Protein 3DVP (pdb70)

Organism: Drosophila melanogaster (NCBI:txid7227)

InterPro domains:
  IPR001372 Dynein light chain, type 1/2 [PF01221] (5-88)
  IPR001372 Dynein light chain, type 1/2 [PTHR11886] (5-88)
  IPR001372 Dynein light chain, type 1/2 [SM01375] (1-88)
  IPR019763 Dynein light chain, type 1/2, conserved site [PS01239] (55-69)
  IPR037177 Dynein light chain superfamily [G3DSA:3.30.740.10] (1-89)
  IPR037177 Dynein light chain superfamily [SSF54648] (2-89)

Solvent-accessible surface area: 8646 Å² total; per-residue (Å²): 201,38,79,70,127,63,35,25,3,35,138,140,20,21,103,32,0,20,70,7,0,61,93,0,61,148,123,65,140,95,14,9,58,6,0,14,33,0,4,103,60,1,29,174,131,54,97,82,16,0,0,0,0,0,0,125,42,1,0,0,24,0,9,2,59,43,123,36,2,0,4,0,36,11,45,150,14,1,0,0,0,0,18,8,69,126,38,89,68,124,64,34,29,4,37,136,146,22,16,98,34,0,16,64,7,0,51,79,0,58,138,110,84,136,103,10,6,68,6,0,14,41,0,4,106,46,1,29,169,134,60,91,82,16,0,0,0,0,0,0,121,48,1,0,0,27,0,6,2,57,45,128,38,2,0,5,0,52,15,62,142,7,4,0,0,0,0,25,9,67,107,88,121,86,25,45,4,62,74,141,87,138,83,25,45,4,63,69

Structure (mmCIF, N/CA/C/O backbone):
data_3DVP
#
_entry.id   3DVP
#
_cell.length_a   47.404
_cell.length_b   57.378
_cell.length_c   64.801
_cell.angle_alpha   90.00
_cell.angle_beta   90.00
_cell.angle_gamma   90.00
#
_symmetry.space_group_name_H-M   'P 21 21 21'
#
loop_
_entity.id
_entity.type
_entity.pdbx_description
1 polymer 'Dynein light chain 1, cytoplasmic'
2 polymer 'P21 activated Kinase peptide'
3 water water
#
loop_
_atom_site.group_PDB
_atom_site.id
_atom_site.type_symbol
_atom_site.label_atom_id
_atom_site.label_alt_id
_atom_site.label_comp_id
_atom_site.label_asym_id
_atom_site.label_entity_id
_atom_site.label_seq_id
_atom_site.pdbx_PDB_ins_code
_atom_site.Cartn_x
_atom_site.Cartn_y
_atom_site.Cartn_z
_atom_site.occupancy
_atom_site.B_iso_or_equiv
_atom_site.auth_seq_id
_atom_site.auth_comp_id
_atom_site.auth_asym_id
_atom_site.auth_atom_id
_atom_site.pdbx_PDB_model_num
ATOM 1 N N . LYS A 1 7 ? -1.565 12.564 11.494 1.00 18.33 5 LYS A N 1
ATOM 2 C CA . LYS A 1 7 ? -0.597 11.569 12.066 1.00 18.48 5 LYS A CA 1
ATOM 3 C C . LYS A 1 7 ? 0.605 11.452 11.140 1.00 16.88 5 LYS A C 1
ATOM 4 O O . LYS A 1 7 ? 1.706 11.232 11.622 1.00 17.40 5 LYS A O 1
ATOM 10 N N . ALA A 1 8 ? 0.399 11.638 9.842 1.00 14.92 6 ALA A N 1
ATOM 11 C CA . ALA A 1 8 ? 1.519 11.484 8.909 1.00 13.08 6 ALA A CA 1
ATOM 12 C C . ALA A 1 8 ? 2.490 12.631 9.076 1.00 11.75 6 ALA A C 1
ATOM 13 O O . ALA A 1 8 ? 2.114 13.766 9.245 1.00 11.88 6 ALA A O 1
ATOM 15 N N . VAL A 1 9 ? 3.760 12.313 9.032 1.00 10.74 7 VAL A N 1
ATOM 16 C CA . VAL A 1 9 ? 4.775 13.348 8.934 1.00 9.88 7 VAL A CA 1
ATOM 17 C C . VAL A 1 9 ? 5.688 13.140 7.687 1.00 9.75 7 VAL A C 1
ATOM 18 O O . VAL A 1 9 ? 6.539 12.204 7.693 1.00 9.87 7 VAL A O 1
ATOM 22 N N . ILE A 1 10 ? 5.494 13.932 6.613 1.00 7.96 8 ILE A N 1
ATOM 23 C CA . ILE A 1 10 ? 6.408 13.757 5.449 1.00 8.47 8 ILE A CA 1
ATOM 24 C C . ILE A 1 10 ? 7.824 14.415 5.708 1.00 7.74 8 ILE A C 1
ATOM 25 O O . ILE A 1 10 ? 7.939 15.630 5.793 1.00 7.65 8 ILE A O 1
ATOM 30 N N . LYS A 1 11 ? 8.864 13.595 5.788 1.00 6.14 9 LYS A N 1
ATOM 31 C CA . LYS A 1 11 ? 10.178 14.058 6.011 1.00 6.41 9 LYS A CA 1
ATOM 32 C C . LYS A 1 11 ? 10.730 14.712 4.741 1.00 5.87 9 LYS A C 1
ATOM 33 O O . LYS A 1 11 ? 11.031 15.901 4.750 1.00 5.86 9 LYS A O 1
ATOM 39 N N . ASN A 1 12 ? 10.771 13.924 3.641 1.00 5.01 10 ASN A N 1
ATOM 40 C CA . ASN A 1 12 ? 11.300 14.212 2.338 1.00 3.28 10 ASN A CA 1
ATOM 41 C C . ASN A 1 12 ? 10.437 13.600 1.245 1.00 2.71 10 ASN A C 1
ATOM 42 O O . ASN A 1 12 ? 9.759 12.617 1.466 1.00 2.00 10 ASN A O 1
ATOM 47 N N . ALA A 1 13 ? 10.434 14.222 0.051 1.00 2.07 11 ALA A N 1
ATOM 48 C CA . ALA A 1 13 ? 9.619 13.745 -1.080 1.00 2.00 11 ALA A CA 1
ATOM 49 C C . ALA A 1 13 ? 10.010 14.442 -2.308 1.00 2.00 11 ALA A C 1
ATOM 50 O O . ALA A 1 13 ? 10.458 15.580 -2.254 1.00 3.55 11 ALA A O 1
ATOM 52 N N . ASP A 1 14 ? 9.844 13.735 -3.412 1.00 2.00 12 ASP A N 1
ATOM 53 C CA . ASP A 1 14 ? 9.867 14.235 -4.722 1.00 2.00 12 ASP A CA 1
ATOM 54 C C . ASP A 1 14 ? 8.698 13.480 -5.435 1.00 2.28 12 ASP A C 1
ATOM 55 O O . ASP A 1 14 ? 8.857 12.419 -6.087 1.00 2.63 12 ASP A O 1
ATOM 60 N N . MET A 1 15 ? 7.499 14.030 -5.296 1.00 20.00 13 MET A N 1
ATOM 61 C CA . MET A 1 15 ? 6.303 13.312 -5.718 1.00 20.00 13 MET A CA 1
ATOM 62 C C . MET A 1 15 ? 5.059 14.168 -5.555 1.00 20.00 13 MET A C 1
ATOM 63 O O . MET A 1 15 ? 4.823 14.740 -4.491 1.00 2.00 13 MET A O 1
ATOM 68 N N . SER A 1 16 ? 4.262 14.254 -6.614 1.00 2.00 14 SER A N 1
ATOM 69 C CA . SER A 1 16 ? 3.051 15.110 -6.579 1.00 2.00 14 SER A CA 1
ATOM 70 C C . SER A 1 16 ? 2.308 15.002 -5.195 1.00 2.00 14 SER A C 1
ATOM 71 O O . SER A 1 16 ? 2.219 13.948 -4.526 1.00 2.23 14 SER A O 1
ATOM 74 N N . GLU A 1 17 ? 1.862 16.143 -4.732 1.00 2.00 15 GLU A N 1
ATOM 75 C CA . GLU A 1 17 ? 1.144 16.219 -3.506 1.00 2.41 15 GLU A CA 1
ATOM 76 C C . GLU A 1 17 ? -0.039 15.185 -3.365 1.00 3.95 15 GLU A C 1
ATOM 77 O O . GLU A 1 17 ? -0.517 14.907 -2.242 1.00 3.53 15 GLU A O 1
ATOM 83 N N . GLU A 1 18 ? -0.594 14.741 -4.505 1.00 4.80 16 GLU A N 1
ATOM 84 C CA . GLU A 1 18 ? -1.750 13.861 -4.492 1.00 5.22 16 GLU A CA 1
ATOM 85 C C . GLU A 1 18 ? -1.325 12.457 -4.568 1.00 4.98 16 GLU A C 1
ATOM 86 O O . GLU A 1 18 ? -1.983 11.598 -4.000 1.00 5.79 16 GLU A O 1
ATOM 92 N N . MET A 1 19 ? -0.220 12.199 -5.251 1.00 5.12 17 MET A N 1
ATOM 93 C CA . MET A 1 19 ? 0.410 10.856 -5.187 1.00 3.79 17 MET A CA 1
ATOM 94 C C . MET A 1 19 ? 0.895 10.601 -3.763 1.00 3.44 17 MET A C 1
ATOM 95 O O . MET A 1 19 ? 0.757 9.452 -3.242 1.00 3.70 17 MET A O 1
ATOM 100 N N . GLN A 1 20 ? 1.418 11.644 -3.126 1.00 3.49 18 GLN A N 1
ATOM 101 C CA . GLN A 1 20 ? 1.761 11.584 -1.675 1.00 4.22 18 GLN A CA 1
ATOM 102 C C . GLN A 1 20 ? 0.548 11.221 -0.757 1.00 3.80 18 GLN A C 1
ATOM 103 O O . GLN A 1 20 ? 0.630 10.314 0.059 1.00 4.81 18 GLN A O 1
ATOM 109 N N . GLN A 1 21 ? -0.549 11.944 -0.863 1.00 2.56 19 GLN A N 1
ATOM 110 C CA . GLN A 1 21 ? -1.723 11.558 -0.127 1.00 3.99 19 GLN A CA 1
ATOM 111 C C . GLN A 1 21 ? -2.087 10.066 -0.370 1.00 4.32 19 GLN A C 1
ATOM 112 O O . GLN A 1 21 ? -2.503 9.314 0.542 1.00 4.24 19 GLN A O 1
ATOM 118 N N . ASP A 1 22 ? -2.004 9.679 -1.628 1.00 3.53 20 ASP A N 1
ATOM 119 C CA . ASP A 1 22 ? -2.265 8.323 -1.998 1.00 4.89 20 ASP A CA 1
ATOM 120 C C . ASP A 1 22 ? -1.395 7.324 -1.213 1.00 4.91 20 ASP A C 1
ATOM 121 O O . ASP A 1 22 ? -1.898 6.352 -0.617 1.00 3.56 20 ASP A O 1
ATOM 126 N N . ALA A 1 23 ? -0.059 7.598 -1.207 1.00 5.34 21 ALA A N 1
ATOM 127 C CA . ALA A 1 23 ? 0.924 6.859 -0.408 1.00 3.98 21 ALA A CA 1
ATOM 128 C C . ALA A 1 23 ? 0.480 6.699 1.040 1.00 3.63 21 ALA A C 1
ATOM 129 O O . ALA A 1 23 ? 0.501 5.576 1.592 1.00 3.74 21 ALA A O 1
ATOM 131 N N . VAL A 1 24 ? 0.145 7.828 1.658 1.00 2.48 22 VAL A N 1
ATOM 132 C CA . VAL A 1 24 ? -0.260 7.867 3.071 1.00 2.35 22 VAL A CA 1
ATOM 133 C C . VAL A 1 24 ? -1.583 7.125 3.354 1.00 2.00 22 VAL A C 1
ATOM 134 O O . VAL A 1 24 ? -1.664 6.442 4.356 1.00 2.00 22 VAL A O 1
ATOM 138 N N . ASP A 1 25 ? -2.589 7.270 2.484 1.00 2.00 23 ASP A N 1
ATOM 139 C CA . ASP A 1 25 ? -3.823 6.483 2.528 1.00 2.00 23 ASP A CA 1
ATOM 140 C C . ASP A 1 25 ? -3.532 4.997 2.511 1.00 2.00 23 ASP A C 1
ATOM 141 O O . ASP A 1 25 ? -3.993 4.265 3.338 1.00 2.00 23 ASP A O 1
ATOM 146 N N . CYS A 1 26 ? -2.806 4.574 1.488 1.00 2.01 24 CYS A N 1
ATOM 147 C CA . CYS A 1 26 ? -2.253 3.248 1.369 1.00 3.49 24 CYS A CA 1
ATOM 148 C C . CYS A 1 26 ? -1.512 2.631 2.611 1.00 3.19 24 CYS A C 1
ATOM 149 O O . CYS A 1 26 ? -1.656 1.418 2.954 1.00 3.54 24 CYS A O 1
ATOM 152 N N . ALA A 1 27 ? -0.687 3.453 3.237 1.00 3.05 25 ALA A N 1
ATOM 153 C CA . ALA A 1 27 ? 0.095 3.087 4.379 1.00 2.31 25 ALA A CA 1
ATOM 154 C C . ALA A 1 27 ? -0.796 3.044 5.582 1.00 2.39 25 ALA A C 1
ATOM 155 O O . ALA A 1 27 ? -0.493 2.284 6.523 1.00 2.50 25 ALA A O 1
ATOM 157 N N . THR A 1 28 ? -1.866 3.858 5.580 1.00 2.00 26 THR A N 1
ATOM 158 C CA . THR A 1 28 ? -2.873 3.815 6.682 1.00 2.01 26 THR A CA 1
ATOM 159 C C . THR A 1 28 ? -3.664 2.540 6.641 1.00 2.35 26 THR A C 1
ATOM 160 O O . THR A 1 28 ? -3.881 1.962 7.711 1.00 2.96 26 THR A O 1
ATOM 164 N N . GLN A 1 29 ? -4.095 2.134 5.425 1.00 2.47 27 GLN A N 1
ATOM 165 C CA . GLN A 1 29 ? -4.779 0.898 5.137 1.00 3.45 27 GLN A CA 1
ATOM 166 C C . GLN A 1 29 ? -3.940 -0.291 5.582 1.00 2.36 27 GLN A C 1
ATOM 167 O O . GLN A 1 29 ? -4.391 -1.207 6.270 1.00 2.00 27 GLN A O 1
ATOM 173 N N . ALA A 1 30 ? -2.688 -0.249 5.104 1.00 2.35 28 ALA A N 1
ATOM 174 C CA . ALA A 1 30 ? -1.673 -1.263 5.388 1.00 2.00 28 ALA A CA 1
ATOM 175 C C . ALA A 1 30 ? -1.568 -1.569 6.944 1.00 2.12 28 ALA A C 1
ATOM 176 O O . ALA A 1 30 ? -1.654 -2.725 7.377 1.00 2.00 28 ALA A O 1
ATOM 178 N N . LEU A 1 31 ? -1.520 -0.517 7.774 1.00 2.73 29 LEU A N 1
ATOM 179 C CA . LEU A 1 31 ? -1.448 -0.590 9.261 1.00 2.45 29 LEU A CA 1
ATOM 180 C C . LEU A 1 31 ? -2.759 -1.044 9.918 1.00 2.86 29 LEU A C 1
ATOM 181 O O . LEU A 1 31 ? -2.808 -1.662 11.044 1.00 2.01 29 LEU A O 1
ATOM 186 N N . GLU A 1 32 ? -3.899 -0.753 9.257 1.00 20.00 30 GLU A N 1
ATOM 187 C CA . GLU A 1 32 ? -5.155 -1.286 9.769 1.00 20.00 30 GLU A CA 1
ATOM 188 C C . GLU A 1 32 ? -5.212 -2.802 9.622 1.00 20.00 30 GLU A C 1
ATOM 189 O O . GLU A 1 32 ? -5.921 -3.566 10.264 1.00 2.56 30 GLU A O 1
ATOM 195 N N . LYS A 1 33 ? -4.341 -3.333 8.726 1.00 5.20 31 LYS A N 1
ATOM 196 C CA . LYS A 1 33 ? -4.499 -4.683 8.248 1.00 6.37 31 LYS A CA 1
ATOM 197 C C . LYS A 1 33 ? -3.303 -5.546 8.661 1.00 5.84 31 LYS A C 1
ATOM 198 O O . LYS A 1 33 ? -3.475 -6.726 8.955 1.00 4.89 31 LYS A O 1
ATOM 204 N N . TYR A 1 34 ? -2.118 -4.933 8.732 1.00 5.89 32 TYR A N 1
ATOM 205 C CA . TYR A 1 34 ? -0.835 -5.684 9.029 1.00 6.38 32 TYR A CA 1
ATOM 206 C C . TYR A 1 34 ? -0.020 -5.154 10.217 1.00 6.58 32 TYR A C 1
ATOM 207 O O . TYR A 1 34 ? 0.180 -3.955 10.382 1.00 5.96 32 TYR A O 1
ATOM 216 N N . ASN A 1 35 ? 0.506 -6.115 10.977 1.00 7.12 33 ASN A N 1
ATOM 217 C CA . ASN A 1 35 ? 1.325 -5.875 12.161 1.00 7.58 33 ASN A CA 1
ATOM 218 C C . ASN A 1 35 ? 2.834 -5.776 11.848 1.00 6.82 33 ASN A C 1
ATOM 219 O O . ASN A 1 35 ? 3.498 -4.911 12.365 1.00 7.43 33 ASN A O 1
ATOM 224 N N . ILE A 1 36 ? 3.386 -6.688 11.042 1.00 6.55 34 ILE A N 1
ATOM 225 C CA . ILE A 1 36 ? 4.862 -6.861 10.935 1.00 5.50 34 ILE A CA 1
ATOM 226 C C . ILE A 1 36 ? 5.382 -6.209 9.642 1.00 5.83 34 ILE A C 1
ATOM 227 O O . ILE A 1 36 ? 4.748 -6.294 8.602 1.00 5.31 34 ILE A O 1
ATOM 232 N N . GLU A 1 37 ? 6.510 -5.519 9.755 1.00 6.32 35 GLU A N 1
ATOM 233 C CA . GLU A 1 37 ? 7.100 -4.674 8.706 1.00 6.32 35 GLU A CA 1
ATOM 234 C C . GLU A 1 37 ? 7.023 -5.216 7.294 1.00 5.51 35 GLU A C 1
ATOM 235 O O . GLU A 1 37 ? 6.543 -4.506 6.391 1.00 5.69 35 GLU A O 1
ATOM 241 N N . PRO A 1 38 ? 7.523 -6.460 7.052 1.00 4.86 36 PRO A N 1
ATOM 242 C CA . PRO A 1 38 ? 7.554 -7.016 5.667 1.00 2.75 36 PRO A CA 1
ATOM 243 C C . PRO A 1 38 ? 6.183 -7.109 4.956 1.00 2.00 36 PRO A C 1
ATOM 244 O O . PRO A 1 38 ? 6.066 -6.933 3.706 1.00 2.00 36 PRO A O 1
ATOM 248 N N . ASP A 1 39 ? 5.170 -7.429 5.757 1.00 2.00 37 ASP A N 1
ATOM 249 C CA . ASP A 1 39 ? 3.774 -7.510 5.288 1.00 2.00 37 ASP A CA 1
ATOM 250 C C . ASP A 1 39 ? 3.195 -6.169 4.900 1.00 2.06 37 ASP A C 1
ATOM 251 O O . ASP A 1 39 ? 2.448 -6.122 3.923 1.00 2.00 37 ASP A O 1
ATOM 256 N N . ILE A 1 40 ? 3.506 -5.123 5.702 1.00 2.92 38 ILE A N 1
ATOM 257 C CA . ILE A 1 40 ? 3.068 -3.727 5.461 1.00 3.00 38 ILE A CA 1
ATOM 258 C C . ILE A 1 40 ? 3.645 -3.236 4.171 1.00 3.65 38 ILE A C 1
ATOM 259 O O . ILE A 1 40 ? 2.995 -2.585 3.389 1.00 5.81 38 ILE A O 1
ATOM 264 N N . ALA A 1 41 ? 4.920 -3.521 3.988 1.00 4.12 39 ALA A N 1
ATOM 265 C CA . ALA A 1 41 ? 5.713 -2.988 2.913 1.00 2.96 39 ALA A CA 1
ATOM 266 C C . ALA A 1 41 ? 5.197 -3.550 1.578 1.00 3.00 39 ALA A C 1
ATOM 267 O O . ALA A 1 41 ? 5.007 -2.799 0.624 1.00 2.59 39 ALA A O 1
ATOM 269 N N . ALA A 1 42 ? 4.979 -4.866 1.558 1.00 3.49 40 ALA A N 1
ATOM 270 C CA . ALA A 1 42 ? 4.569 -5.648 0.413 1.00 3.01 40 ALA A CA 1
ATOM 271 C C . ALA A 1 42 ? 3.198 -5.259 0.029 1.00 4.60 40 ALA A C 1
ATOM 272 O O . ALA A 1 42 ? 2.780 -5.510 -1.098 1.00 8.55 40 ALA A O 1
ATOM 274 N N . TYR A 1 43 ? 2.422 -4.769 0.968 1.00 4.15 41 TYR A N 1
ATOM 275 C CA . TYR A 1 43 ? 1.080 -4.360 0.676 1.00 3.47 41 TYR A CA 1
ATOM 276 C C . TYR A 1 43 ? 1.097 -2.974 -0.005 1.00 4.24 41 TYR A C 1
ATOM 277 O O . TYR A 1 43 ? 0.540 -2.846 -1.081 1.00 5.80 41 TYR A O 1
ATOM 286 N N . ILE A 1 44 ? 1.740 -1.966 0.595 1.00 4.12 42 ILE A N 1
ATOM 287 C CA . ILE A 1 44 ? 2.045 -0.671 -0.039 1.00 4.93 42 ILE A CA 1
ATOM 288 C C . ILE A 1 44 ? 2.692 -0.757 -1.488 1.00 6.01 42 ILE A C 1
ATOM 289 O O . ILE A 1 44 ? 2.222 -0.176 -2.438 1.00 7.07 42 ILE A O 1
ATOM 294 N N . LYS A 1 45 ? 3.801 -1.477 -1.635 1.00 6.40 43 LYS A N 1
ATOM 295 C CA . LYS A 1 45 ? 4.504 -1.735 -2.898 1.00 5.12 43 LYS A CA 1
ATOM 296 C C . LYS A 1 45 ? 3.571 -2.260 -3.964 1.00 6.08 43 LYS A C 1
ATOM 297 O O . LYS A 1 45 ? 3.427 -1.646 -5.047 1.00 6.53 43 LYS A O 1
ATOM 303 N N . LYS A 1 46 ? 2.855 -3.357 -3.669 1.00 5.53 44 LYS A N 1
ATOM 304 C CA . LYS A 1 46 ? 1.902 -3.870 -4.639 1.00 3.93 44 LYS A CA 1
ATOM 305 C C . LYS A 1 46 ? 0.731 -2.872 -5.062 1.00 3.07 44 LYS A C 1
ATOM 306 O O . LYS A 1 46 ? 0.271 -2.844 -6.213 1.00 2.94 44 LYS A O 1
ATOM 312 N N . GLU A 1 47 ? 0.233 -2.060 -4.162 1.00 2.01 45 GLU A N 1
ATOM 313 C CA . GLU A 1 47 ? -0.781 -1.179 -4.636 1.00 2.92 45 GLU A CA 1
ATOM 314 C C . GLU A 1 47 ? -0.155 -0.235 -5.660 1.00 2.98 45 GLU A C 1
ATOM 315 O O . GLU A 1 47 ? -0.783 0.042 -6.699 1.00 2.50 45 GLU A O 1
ATOM 321 N N . PHE A 1 48 ? 1.088 0.211 -5.417 1.00 3.01 46 PHE A N 1
ATOM 322 C CA . PHE A 1 48 ? 1.699 1.237 -6.278 1.00 2.35 46 PHE A CA 1
ATOM 323 C C . PHE A 1 48 ? 2.110 0.704 -7.632 1.00 2.40 46 PHE A C 1
ATOM 324 O O . PHE A 1 48 ? 1.870 1.424 -8.592 1.00 2.00 46 PHE A O 1
ATOM 332 N N . ASP A 1 49 ? 2.672 -0.496 -7.727 1.00 2.59 47 ASP A N 1
ATOM 333 C CA . ASP A 1 49 ? 2.868 -1.139 -9.026 1.00 2.50 47 ASP A CA 1
ATOM 334 C C . ASP A 1 49 ? 1.552 -1.259 -9.796 1.00 3.06 47 ASP A C 1
ATOM 335 O O . ASP A 1 49 ? 1.520 -1.160 -11.022 1.00 2.58 47 ASP A O 1
ATOM 340 N N . LYS A 1 50 ? 0.472 -1.473 -9.053 1.00 3.54 48 LYS A N 1
ATOM 341 C CA . LYS A 1 50 ? -0.853 -1.660 -9.599 1.00 4.64 48 LYS A CA 1
ATOM 342 C C . LYS A 1 50 ? -1.476 -0.291 -10.066 1.00 4.84 48 LYS A C 1
ATOM 343 O O . LYS A 1 50 ? -1.869 -0.093 -11.235 1.00 4.17 48 LYS A O 1
ATOM 349 N N . LYS A 1 51 ? -1.488 0.666 -9.145 1.00 4.71 49 LYS A N 1
ATOM 350 C CA . LYS A 1 51 ? -2.015 1.987 -9.391 1.00 4.86 49 LYS A CA 1
ATOM 351 C C . LYS A 1 51 ? -1.079 2.864 -10.236 1.00 5.07 49 LYS A C 1
ATOM 352 O O . LYS A 1 51 ? -1.519 3.588 -11.128 1.00 5.61 49 LYS A O 1
ATOM 358 N N . TYR A 1 52 ? 0.192 2.869 -9.927 1.00 5.79 50 TYR A N 1
ATOM 359 C CA . TYR A 1 52 ? 1.117 3.725 -10.690 1.00 7.97 50 TYR A CA 1
ATOM 360 C C . TYR A 1 52 ? 2.197 3.017 -11.506 1.00 7.04 50 TYR A C 1
ATOM 361 O O . TYR A 1 52 ? 3.165 3.666 -11.821 1.00 7.06 50 TYR A O 1
ATOM 370 N N . ASN A 1 53 ? 2.047 1.717 -11.802 1.00 5.90 51 ASN A N 1
ATOM 371 C CA . ASN A 1 53 ? 3.052 0.917 -12.582 1.00 4.21 51 ASN A CA 1
ATOM 372 C C . ASN A 1 53 ? 4.256 0.536 -11.771 1.00 3.58 51 ASN A C 1
ATOM 373 O O . ASN A 1 53 ? 4.625 1.271 -10.799 1.00 4.45 51 ASN A O 1
ATOM 378 N N . PRO A 1 54 ? 4.858 -0.637 -12.130 1.00 3.32 52 PRO A N 1
ATOM 379 C CA . PRO A 1 54 ? 6.140 -1.027 -11.524 1.00 2.26 52 PRO A CA 1
ATOM 380 C C . PRO A 1 54 ? 7.240 -0.090 -11.951 1.00 2.00 52 PRO A C 1
ATOM 381 O O . PRO A 1 54 ? 7.067 0.649 -12.855 1.00 2.00 52 PRO A O 1
ATOM 385 N N . THR A 1 55 ? 8.391 -0.108 -11.283 1.00 2.81 53 THR A N 1
ATOM 386 C CA . THR A 1 55 ? 8.666 -0.963 -10.170 1.00 2.19 53 THR A CA 1
ATOM 387 C C . THR A 1 55 ? 8.896 -0.064 -8.970 1.00 3.12 53 THR A C 1
ATOM 388 O O . THR A 1 55 ? 9.699 0.876 -8.995 1.00 3.52 53 THR A O 1
ATOM 392 N N . TRP A 1 56 ? 8.192 -0.369 -7.908 1.00 2.49 54 TRP A N 1
ATOM 393 C CA . TRP A 1 56 ? 8.323 0.320 -6.670 1.00 2.02 54 TRP A CA 1
ATOM 394 C C . TRP A 1 56 ? 8.948 -0.546 -5.576 1.00 2.46 54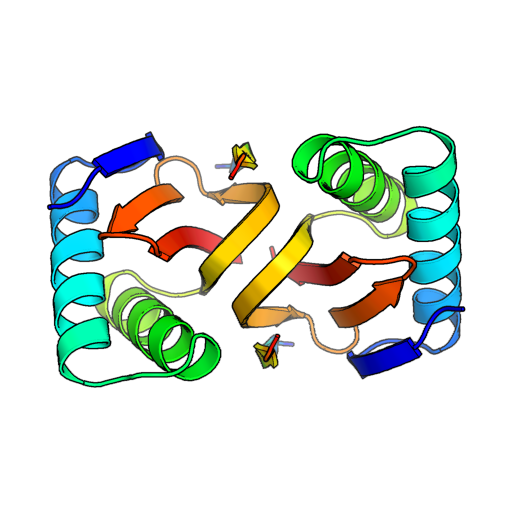 TRP A C 1
ATOM 395 O O . TRP A 1 56 ? 9.056 -1.784 -5.672 1.00 2.58 54 TRP A O 1
ATOM 406 N N . HIS A 1 57 ? 9.337 0.125 -4.497 1.00 2.85 55 HIS A N 1
ATOM 407 C CA . HIS A 1 57 ? 10.103 -0.506 -3.385 1.00 2.28 55 HIS A CA 1
ATOM 408 C C . HIS A 1 57 ? 9.702 0.175 -2.094 1.00 2.84 55 HIS A C 1
ATOM 409 O O . HIS A 1 57 ? 9.572 1.409 -2.056 1.00 3.28 55 HIS A O 1
ATOM 416 N N . CYS A 1 58 ? 9.430 -0.626 -1.064 1.00 2.00 56 CYS A N 1
ATOM 417 C CA . CYS A 1 58 ? 9.049 -0.021 0.175 1.00 2.06 56 CYS A CA 1
ATOM 418 C C . CYS A 1 58 ? 9.768 -0.645 1.367 1.00 2.55 56 CYS A C 1
ATOM 419 O O . CYS A 1 58 ? 9.900 -1.897 1.571 1.00 3.80 56 CYS A O 1
ATOM 422 N N . ILE A 1 59 ? 10.237 0.268 2.181 1.00 2.51 57 ILE A N 1
ATOM 423 C CA . ILE A 1 59 ? 10.951 -0.060 3.375 1.00 2.42 57 ILE A CA 1
ATOM 424 C C . ILE A 1 59 ? 10.098 0.434 4.540 1.00 2.05 57 ILE A C 1
ATOM 425 O O . ILE A 1 59 ? 9.793 1.613 4.635 1.00 2.00 57 ILE A O 1
ATOM 430 N N . VAL A 1 60 ? 9.775 -0.488 5.436 1.00 2.00 58 VAL A N 1
ATOM 431 C CA . VAL A 1 60 ? 9.021 -0.122 6.621 1.00 2.00 58 VAL A CA 1
ATOM 432 C C . VAL A 1 60 ? 9.771 -0.472 7.880 1.00 2.00 58 VAL A C 1
ATOM 433 O O . VAL A 1 60 ? 10.054 -1.613 8.183 1.00 2.40 58 VAL A O 1
ATOM 437 N N . GLY A 1 61 ? 10.082 0.515 8.670 1.00 2.54 59 GLY A N 1
ATOM 438 C CA . GLY A 1 61 ? 10.593 0.168 9.982 1.00 3.19 59 GLY A CA 1
ATOM 439 C C . GLY A 1 61 ? 10.728 1.309 10.953 1.00 3.38 59 GLY A C 1
ATOM 440 O O . GLY A 1 61 ? 10.477 2.449 10.616 1.00 3.34 59 GLY A O 1
ATOM 441 N N . ARG A 1 62 ? 11.153 0.974 12.162 1.00 3.50 60 ARG A N 1
ATOM 442 C CA . ARG A 1 62 ? 11.329 1.941 13.234 1.00 4.78 60 ARG A CA 1
ATOM 443 C C . ARG A 1 62 ? 12.747 2.504 13.330 1.00 3.98 60 ARG A C 1
ATOM 444 O O . ARG A 1 62 ? 12.999 3.403 14.119 1.00 4.41 60 ARG A O 1
ATOM 452 N N . ASN A 1 63 ? 13.671 1.916 12.606 1.00 2.74 61 ASN A N 1
ATOM 453 C CA . ASN A 1 63 ? 15.024 2.454 12.577 1.00 2.66 61 ASN A CA 1
ATOM 454 C C . ASN A 1 63 ? 15.863 1.932 11.392 1.00 2.70 61 ASN A C 1
ATOM 455 O O . ASN A 1 63 ? 16.437 0.827 11.455 1.00 3.40 61 ASN A O 1
ATOM 460 N N . PHE A 1 64 ? 15.969 2.757 10.345 1.00 2.00 62 PHE A N 1
ATOM 461 C CA . PHE A 1 64 ? 16.851 2.428 9.250 1.00 2.00 62 PHE A CA 1
ATOM 462 C C . PHE A 1 64 ? 17.293 3.702 8.585 1.00 2.10 62 PHE A C 1
ATOM 463 O O . PHE A 1 64 ? 16.622 4.775 8.724 1.00 2.44 62 PHE A O 1
ATOM 471 N N . GLY A 1 65 ? 18.429 3.604 7.882 1.00 2.00 63 GLY A N 1
ATOM 472 C CA . GLY A 1 65 ? 18.808 4.683 6.994 1.00 2.00 63 GLY A CA 1
ATOM 473 C C . GLY A 1 65 ? 18.848 4.116 5.601 1.00 2.00 63 GLY A C 1
ATOM 474 O O . GLY A 1 65 ? 18.785 2.886 5.431 1.00 2.00 63 GLY A O 1
ATOM 475 N N . SER A 1 66 ? 18.942 4.979 4.592 1.00 2.00 64 SER A N 1
ATOM 476 C CA . SER A 1 66 ? 19.086 4.447 3.198 1.00 2.00 64 SER A CA 1
ATOM 477 C C . SER A 1 66 ? 19.771 5.434 2.239 1.00 2.00 64 SER A C 1
ATOM 478 O O . SER A 1 66 ? 19.912 6.655 2.456 1.00 2.03 64 SER A O 1
ATOM 481 N N . TYR A 1 67 ? 20.285 4.858 1.197 1.00 2.52 65 TYR A N 1
ATOM 482 C CA . TYR A 1 67 ? 20.708 5.626 0.026 1.00 3.35 65 TYR A CA 1
ATOM 483 C C . TYR A 1 67 ? 20.222 4.966 -1.220 1.00 3.68 65 TYR A C 1
ATOM 484 O O . TYR A 1 67 ? 20.734 3.842 -1.544 1.00 3.39 65 TYR A O 1
ATOM 493 N N . VAL A 1 68 ? 19.215 5.591 -1.863 1.00 3.05 66 VAL A N 1
ATOM 494 C CA . VAL A 1 68 ? 18.623 4.975 -3.052 1.00 3.65 66 VAL A CA 1
ATOM 495 C C . VAL A 1 68 ? 18.588 5.945 -4.235 1.00 4.25 66 VAL A C 1
ATOM 496 O O . VAL A 1 68 ? 18.739 7.166 -4.061 1.00 5.41 66 VAL A O 1
ATOM 500 N N . THR A 1 69 ? 18.325 5.380 -5.408 1.00 4.20 67 THR A N 1
ATOM 501 C CA . THR A 1 69 ? 18.090 6.061 -6.627 1.00 4.64 67 THR A CA 1
ATOM 502 C C . THR A 1 69 ? 16.611 5.838 -7.100 1.00 6.63 67 THR A C 1
ATOM 503 O O . THR A 1 69 ? 16.111 4.689 -7.178 1.00 7.27 67 THR A O 1
ATOM 507 N N . HIS A 1 70 ? 15.900 6.920 -7.410 1.00 5.39 68 HIS A N 1
ATOM 508 C CA . HIS A 1 70 ? 14.538 6.789 -7.784 1.00 5.39 68 HIS A CA 1
ATOM 509 C C . HIS A 1 70 ? 14.246 7.616 -9.079 1.00 5.96 68 HIS A C 1
ATOM 510 O O . HIS A 1 70 ? 14.909 8.625 -9.401 1.00 5.91 68 HIS A O 1
ATOM 517 N N . GLU A 1 71 ? 13.280 7.153 -9.846 1.00 5.80 69 GLU A N 1
ATOM 518 C CA . GLU A 1 71 ? 12.739 7.903 -10.960 1.00 6.49 69 GLU A CA 1
ATOM 519 C C . GLU A 1 71 ? 12.368 9.267 -10.443 1.00 6.58 69 GLU A C 1
ATOM 520 O O . GLU A 1 71 ? 11.822 9.380 -9.335 1.00 6.90 69 GLU A O 1
ATOM 526 N N . THR A 1 72 ? 12.658 10.310 -11.218 1.00 6.59 70 THR A N 1
ATOM 527 C CA . THR A 1 72 ? 12.330 11.678 -10.838 1.00 7.14 70 THR A CA 1
ATOM 528 C C . THR A 1 72 ? 10.837 11.776 -10.522 1.00 6.32 70 THR A C 1
ATOM 529 O O . THR A 1 72 ? 10.042 11.220 -11.263 1.00 6.85 70 THR A O 1
ATOM 533 N N . ARG A 1 73 ? 10.457 12.431 -9.416 1.00 5.41 71 ARG A N 1
ATOM 534 C CA . ARG A 1 73 ? 9.033 12.701 -9.044 1.00 4.83 71 ARG A CA 1
ATOM 535 C C . ARG A 1 73 ? 8.342 11.457 -8.384 1.00 5.75 71 ARG A C 1
ATOM 536 O O . ARG A 1 73 ? 7.146 11.441 -8.073 1.00 5.31 71 ARG A O 1
ATOM 544 N N . HIS A 1 74 ? 9.119 10.409 -8.102 1.00 7.40 72 HIS A N 1
ATOM 545 C CA . HIS A 1 74 ? 8.532 9.208 -7.466 1.00 6.23 72 HIS A CA 1
ATOM 546 C C . HIS A 1 74 ? 9.279 8.719 -6.259 1.00 5.87 72 HIS A C 1
ATOM 547 O O . HIS A 1 74 ? 9.868 7.629 -6.252 1.00 7.82 72 HIS A O 1
ATOM 554 N N . PHE A 1 75 ? 9.208 9.510 -5.197 1.00 5.08 73 PHE A N 1
ATOM 555 C CA . PHE A 1 75 ? 9.862 9.130 -3.911 1.00 2.57 73 PHE A CA 1
ATOM 556 C C . PHE A 1 75 ? 9.134 9.821 -2.833 1.00 3.05 73 PHE A C 1
ATOM 557 O O . PHE A 1 75 ? 8.652 10.962 -3.003 1.00 3.14 73 PHE A O 1
ATOM 565 N N . ILE A 1 76 ? 8.948 9.087 -1.754 1.00 2.73 74 ILE A N 1
ATOM 566 C CA . ILE A 1 76 ? 8.337 9.632 -0.602 1.00 4.32 74 ILE A CA 1
ATOM 567 C C . ILE A 1 76 ? 9.024 8.911 0.528 1.00 4.35 74 ILE A C 1
ATOM 568 O O . ILE A 1 76 ? 9.256 7.696 0.416 1.00 4.31 74 ILE A O 1
ATOM 573 N N . TYR A 1 77 ? 9.366 9.672 1.568 1.00 20.00 75 TYR A N 1
ATOM 574 C CA . TYR A 1 77 ? 9.797 9.183 2.871 1.00 20.00 75 TYR A CA 1
ATOM 575 C C . TYR A 1 77 ? 9.009 9.847 3.997 1.00 20.00 75 TYR A C 1
ATOM 576 O O . TYR A 1 77 ? 9.064 11.049 4.168 1.00 3.91 75 TYR A O 1
ATOM 585 N N . PHE A 1 78 ? 8.296 9.079 4.792 1.00 2.39 76 PHE A N 1
ATOM 586 C CA . PHE A 1 78 ? 7.457 9.647 5.847 1.00 2.21 76 PHE A CA 1
ATOM 587 C C . PHE A 1 78 ? 7.311 8.762 7.126 1.00 2.00 76 PHE A C 1
ATOM 588 O O . PHE A 1 78 ? 7.682 7.534 7.184 1.00 2.00 76 PHE A O 1
ATOM 596 N N . TYR A 1 79 ? 6.741 9.419 8.128 1.00 2.00 77 TYR A N 1
ATOM 597 C CA . TYR A 1 79 ? 6.437 8.797 9.423 1.00 2.00 77 TYR A CA 1
ATOM 598 C C . TYR A 1 79 ? 4.955 8.616 9.557 1.00 2.00 77 TYR A C 1
ATOM 599 O O . TYR A 1 79 ? 4.154 9.523 9.245 1.00 2.00 77 TYR A O 1
ATOM 608 N N . LEU A 1 80 ? 4.579 7.452 10.023 1.00 2.00 78 LEU A N 1
ATOM 609 C CA . LEU A 1 80 ? 3.177 7.258 10.271 1.00 4.02 78 LEU A CA 1
ATOM 610 C C . LEU A 1 80 ? 3.155 6.636 11.668 1.00 6.34 78 LEU A C 1
ATOM 611 O O . LEU A 1 80 ? 3.006 5.440 11.814 1.00 9.29 78 LEU A O 1
ATOM 616 N N . GLY A 1 81 ? 3.358 7.485 12.691 1.00 8.54 79 GLY A N 1
ATOM 617 C CA . GLY A 1 81 ? 3.574 7.099 14.112 1.00 10.05 79 GLY A CA 1
ATOM 618 C C . GLY A 1 81 ? 5.046 6.807 14.415 1.00 11.76 79 GLY A C 1
ATOM 619 O O . GLY A 1 81 ? 5.940 7.601 14.017 1.00 12.03 79 GLY A O 1
ATOM 620 N N . GLN A 1 82 ? 5.347 5.692 15.101 1.00 12.34 80 GLN A N 1
ATOM 621 C CA . GLN A 1 82 ? 6.787 5.336 15.284 1.00 11.94 80 GLN A CA 1
ATOM 622 C C . GLN A 1 82 ? 7.338 4.507 14.135 1.00 10.83 80 GLN A C 1
ATOM 623 O O . GLN A 1 82 ? 8.438 3.976 14.260 1.00 12.78 80 GLN A O 1
ATOM 629 N N . VAL A 1 83 ? 6.568 4.377 13.054 1.00 8.05 81 VAL A N 1
ATOM 630 C CA . VAL A 1 83 ? 7.009 3.763 11.828 1.00 5.83 81 VAL A CA 1
ATOM 631 C C . VAL A 1 83 ? 7.385 4.753 10.653 1.00 3.50 81 VAL A C 1
ATOM 632 O O . VAL A 1 83 ? 6.698 5.670 10.366 1.00 2.55 81 VAL A O 1
ATOM 636 N N . ALA A 1 84 ? 8.484 4.477 9.977 1.00 2.89 82 ALA A N 1
ATOM 637 C CA . ALA A 1 84 ? 9.063 5.256 8.914 1.00 2.05 82 ALA A CA 1
ATOM 638 C C . ALA A 1 84 ? 8.840 4.401 7.668 1.00 3.95 82 ALA A C 1
ATOM 6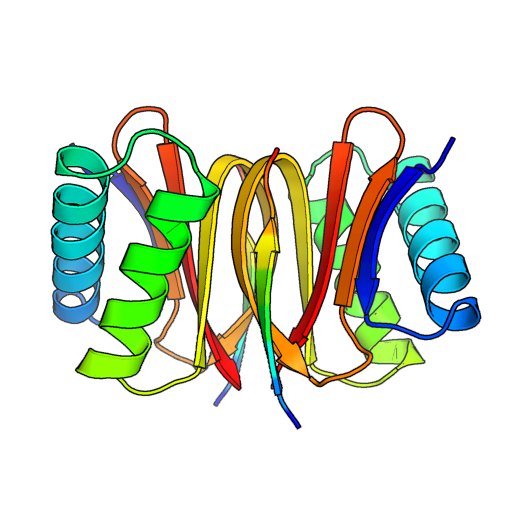39 O O . ALA A 1 84 ? 9.063 3.155 7.632 1.00 3.73 82 ALA A O 1
ATOM 641 N N . ILE A 1 85 ? 8.287 5.064 6.657 1.00 4.34 83 ILE A N 1
ATOM 642 C CA . ILE A 1 85 ? 8.031 4.412 5.417 1.00 2.82 83 ILE A CA 1
ATOM 643 C C . ILE A 1 85 ? 8.824 5.105 4.312 1.00 2.00 83 ILE A C 1
ATOM 644 O O . ILE A 1 85 ? 8.766 6.330 4.160 1.00 2.00 83 ILE A O 1
ATOM 649 N N . LEU A 1 86 ? 9.545 4.293 3.546 1.00 2.02 84 LEU A N 1
ATOM 650 C CA . LEU A 1 86 ? 10.194 4.710 2.300 1.00 2.32 84 LEU A CA 1
ATOM 651 C C . LEU A 1 86 ? 9.587 3.993 1.105 1.00 2.67 84 LEU A C 1
ATOM 652 O O . LEU A 1 86 ? 9.479 2.777 1.075 1.00 2.00 84 LEU A O 1
ATOM 657 N N . LEU A 1 87 ? 9.125 4.776 0.134 1.00 3.58 85 LEU A N 1
ATOM 658 C CA . LEU A 1 87 ? 8.403 4.257 -1.056 1.00 2.69 85 LEU A CA 1
ATOM 659 C C . LEU A 1 87 ? 8.956 5.015 -2.228 1.00 3.98 85 LEU A C 1
ATOM 660 O O . LEU A 1 87 ? 8.904 6.246 -2.243 1.00 5.62 85 LEU A O 1
ATOM 665 N N . PHE A 1 88 ? 9.537 4.304 -3.194 1.00 4.16 86 PHE A N 1
ATOM 666 C CA . PHE A 1 88 ? 10.168 4.967 -4.315 1.00 3.91 86 PHE A CA 1
ATOM 667 C C . PHE A 1 88 ? 10.048 4.032 -5.459 1.00 3.20 86 PHE A C 1
ATOM 668 O O . PHE A 1 88 ? 9.764 2.887 -5.283 1.00 3.48 8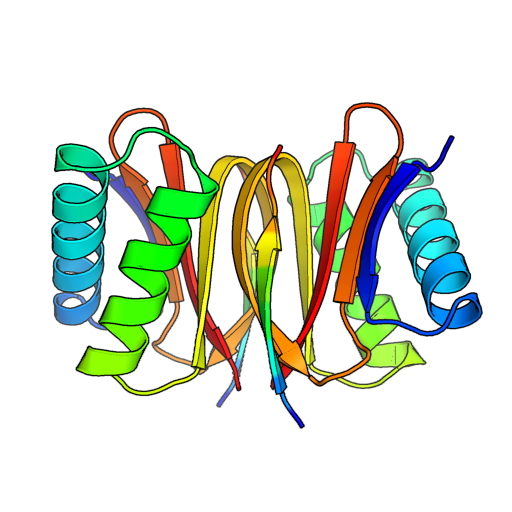6 PHE A O 1
ATOM 676 N N . LYS A 1 89 ? 10.322 4.515 -6.647 1.00 4.04 87 LYS A N 1
ATOM 677 C CA . LYS A 1 89 ? 10.256 3.726 -7.849 1.00 4.57 87 LYS A CA 1
ATOM 678 C C . LYS A 1 89 ? 11.561 3.747 -8.534 1.00 4.82 87 LYS A C 1
ATOM 679 O O . LYS A 1 89 ? 12.132 4.795 -8.717 1.00 4.95 87 LYS A O 1
ATOM 685 N N . SER A 1 90 ? 12.089 2.569 -8.858 1.00 5.74 88 SER A N 1
ATOM 686 C CA . SER A 1 90 ? 13.278 2.387 -9.685 1.00 5.79 88 SER A CA 1
ATOM 687 C C . SER A 1 90 ? 13.174 1.105 -10.426 1.00 5.49 88 SER A C 1
ATOM 688 O O . SER A 1 90 ? 12.884 0.119 -9.799 1.00 6.72 88 SER A O 1
ATOM 691 N N . GLY A 1 91 ? 13.405 1.087 -11.739 1.00 6.29 89 GLY A N 1
ATOM 692 C CA . GLY A 1 91 ? 13.247 -0.137 -12.590 1.00 6.11 89 GLY A CA 1
ATOM 693 C C . GLY A 1 91 ? 11.784 -0.400 -12.973 1.00 7.60 89 GLY A C 1
ATOM 694 O O . GLY A 1 91 ? 10.773 0.302 -12.517 1.00 7.08 89 GLY A O 1
ATOM 696 N N . LYS B 1 7 ? 32.046 -11.700 11.179 1.00 14.85 5 LYS B N 1
ATOM 697 C CA . LYS B 1 7 ? 30.802 -11.609 11.963 1.00 14.61 5 LYS B CA 1
ATOM 698 C C . LYS B 1 7 ? 29.633 -11.428 11.047 1.00 13.81 5 LYS B C 1
ATOM 699 O O . LYS B 1 7 ? 28.546 -11.163 11.525 1.00 14.36 5 LYS B O 1
ATOM 701 N N . ALA B 1 8 ? 29.840 -11.489 9.735 1.00 12.35 6 ALA B N 1
ATOM 702 C CA . ALA B 1 8 ? 28.692 -11.388 8.806 1.00 10.80 6 ALA B CA 1
ATOM 703 C C . ALA B 1 8 ? 27.836 -12.621 8.878 1.00 9.92 6 ALA B C 1
ATOM 704 O O . ALA B 1 8 ? 28.357 -13.691 8.997 1.00 8.52 6 ALA B O 1
ATOM 706 N N . VAL B 1 9 ? 26.521 -12.429 8.847 1.00 9.99 7 VAL B N 1
ATOM 707 C CA . VAL B 1 9 ? 25.580 -13.519 8.792 1.00 9.36 7 VAL B CA 1
ATOM 708 C C . VAL B 1 9 ? 24.607 -13.252 7.630 1.00 9.21 7 VAL B C 1
ATOM 709 O O . VAL B 1 9 ? 23.948 -12.200 7.578 1.00 7.46 7 VAL B O 1
ATOM 713 N N . ILE B 1 10 ? 24.605 -14.175 6.657 1.00 9.30 8 ILE B N 1
ATOM 714 C CA . ILE B 1 10 ? 23.840 -13.923 5.412 1.00 8.63 8 ILE B CA 1
ATOM 715 C C . ILE B 1 10 ? 22.489 -14.589 5.501 1.00 7.39 8 ILE B C 1
ATOM 716 O O . ILE B 1 10 ? 22.421 -15.761 5.238 1.00 6.33 8 ILE B O 1
ATOM 721 N N . LYS B 1 11 ? 21.447 -13.813 5.818 1.00 6.91 9 LYS B N 1
ATOM 722 C CA . LYS B 1 11 ? 20.079 -14.321 5.951 1.00 6.19 9 LYS B CA 1
ATOM 723 C C . LYS B 1 11 ? 19.525 -14.802 4.644 1.00 4.54 9 LYS B C 1
ATOM 724 O O . LYS B 1 11 ? 19.255 -15.930 4.509 1.00 4.37 9 LYS B O 1
ATOM 730 N N . ASN B 1 12 ? 19.403 -13.914 3.667 1.00 4.21 10 ASN B N 1
ATOM 731 C CA . ASN B 1 12 ? 18.858 -14.217 2.384 1.00 3.85 10 ASN B CA 1
ATOM 732 C C . ASN B 1 12 ? 19.675 -13.569 1.342 1.00 3.88 10 ASN B C 1
ATOM 733 O O . ASN B 1 12 ? 20.223 -12.468 1.513 1.00 3.77 10 ASN B O 1
ATOM 738 N N . ALA B 1 13 ? 19.757 -14.259 0.207 1.00 3.23 11 ALA B N 1
ATOM 739 C CA . ALA B 1 13 ? 20.491 -13.714 -0.897 1.00 2.18 11 ALA B CA 1
ATOM 740 C C . ALA B 1 13 ? 20.072 -14.347 -2.181 1.00 2.00 11 ALA B C 1
ATOM 741 O O . ALA B 1 13 ? 19.603 -15.470 -2.217 1.00 2.00 11 ALA B O 1
ATOM 743 N N . ASP B 1 14 ? 20.267 -13.598 -3.251 1.00 2.00 12 ASP B N 1
ATOM 744 C CA . ASP B 1 14 ? 20.163 -14.094 -4.642 1.00 2.00 12 ASP B CA 1
ATOM 745 C C . ASP B 1 14 ? 21.319 -13.468 -5.449 1.00 2.12 12 ASP B C 1
ATOM 746 O O . ASP B 1 14 ? 21.137 -12.502 -6.190 1.00 2.53 12 ASP B O 1
ATOM 751 N N . MET B 1 15 ? 22.549 -13.958 -5.237 1.00 2.00 13 MET B N 1
ATOM 752 C CA . MET B 1 15 ? 23.666 -13.422 -5.943 1.00 2.07 13 MET B CA 1
ATOM 753 C C . MET B 1 15 ? 24.847 -14.314 -5.786 1.00 2.13 13 MET B C 1
ATOM 754 O O . MET B 1 15 ? 24.875 -15.157 -4.901 1.00 2.02 13 MET B O 1
ATOM 759 N N . SER B 1 16 ? 25.816 -14.168 -6.692 1.00 2.13 14 SER B N 1
ATOM 760 C CA . SER B 1 16 ? 26.973 -15.057 -6.679 1.00 2.51 14 SER B CA 1
ATOM 761 C C . SER B 1 16 ? 27.701 -14.991 -5.326 1.00 3.54 14 SER B C 1
ATOM 762 O O . SER B 1 16 ? 27.888 -13.923 -4.717 1.00 5.25 14 SER B O 1
ATOM 765 N N . GLU B 1 17 ? 28.046 -16.135 -4.799 1.00 3.49 15 GLU B N 1
ATOM 766 C CA . GLU B 1 17 ? 28.804 -16.191 -3.573 1.00 3.70 15 GLU B CA 1
ATOM 767 C C . GLU B 1 17 ? 30.038 -15.195 -3.538 1.00 4.63 15 GLU B C 1
ATOM 768 O O . GLU B 1 17 ? 30.598 -14.813 -2.505 1.00 5.14 15 GLU B O 1
ATOM 774 N N . GLU B 1 18 ? 30.487 -14.801 -4.716 1.00 5.06 16 GLU B N 1
ATOM 775 C CA . GLU B 1 18 ? 31.666 -13.995 -4.867 1.00 4.09 16 GLU B CA 1
ATOM 776 C C . GLU B 1 18 ? 31.287 -12.522 -4.794 1.00 3.09 16 GLU B C 1
ATOM 777 O O . GLU B 1 18 ? 32.060 -11.688 -4.389 1.00 2.10 16 GLU B O 1
ATOM 783 N N . MET B 1 19 ? 30.060 -12.229 -5.178 1.00 2.87 17 MET B N 1
ATOM 784 C CA . MET B 1 19 ? 29.506 -10.904 -5.081 1.00 3.11 17 MET B CA 1
ATOM 785 C C . MET B 1 19 ? 28.969 -10.691 -3.678 1.00 3.15 17 MET B C 1
ATOM 786 O O . MET B 1 19 ? 28.928 -9.578 -3.179 1.00 4.08 17 MET B O 1
ATOM 791 N N . GLN B 1 20 ? 28.548 -11.759 -3.026 1.00 3.36 18 GLN B N 1
ATOM 792 C CA . GLN B 1 20 ? 28.190 -11.678 -1.596 1.00 2.85 18 GLN B CA 1
ATOM 793 C C . GLN B 1 20 ? 29.441 -11.279 -0.761 1.00 2.05 18 GLN B C 1
ATOM 794 O O . GLN B 1 20 ? 29.368 -10.411 0.049 1.00 3.72 18 GLN B O 1
ATOM 800 N N . GLN B 1 21 ? 30.555 -11.971 -0.919 1.00 2.00 19 GLN B N 1
ATOM 801 C CA . GLN B 1 21 ? 31.785 -11.600 -0.234 1.00 2.05 19 GLN B CA 1
ATOM 802 C C . GLN B 1 21 ? 32.162 -10.123 -0.393 1.00 2.69 19 GLN B C 1
ATOM 803 O O . GLN B 1 21 ? 32.557 -9.429 0.585 1.00 2.33 19 GLN B O 1
ATOM 809 N N . ASP B 1 22 ? 32.073 -9.684 -1.652 1.00 2.71 20 ASP B N 1
ATOM 810 C CA . ASP B 1 22 ? 32.332 -8.338 -2.032 1.00 2.48 20 ASP B CA 1
ATOM 811 C C . ASP B 1 22 ? 31.454 -7.380 -1.304 1.00 2.21 20 ASP B C 1
ATOM 812 O O . ASP B 1 22 ? 31.919 -6.424 -0.730 1.00 2.00 20 ASP B O 1
ATOM 817 N N . ALA B 1 23 ? 30.145 -7.622 -1.400 1.00 3.40 21 ALA B N 1
ATOM 818 C CA . ALA B 1 23 ? 29.171 -6.926 -0.564 1.00 3.33 21 ALA B CA 1
ATOM 819 C C . ALA B 1 23 ? 29.666 -6.803 0.890 1.00 3.17 21 ALA B C 1
ATOM 820 O O . ALA B 1 23 ? 29.683 -5.709 1.450 1.00 3.77 21 ALA B O 1
ATOM 822 N N . VAL B 1 24 ? 30.116 -7.901 1.480 1.00 2.02 22 VAL B N 1
ATOM 823 C CA . VAL B 1 24 ? 30.420 -7.890 2.916 1.00 2.00 22 VAL B CA 1
ATOM 824 C C . VAL B 1 24 ? 31.652 -7.109 3.219 1.00 2.00 22 VAL B C 1
ATOM 825 O O . VAL B 1 24 ? 31.681 -6.437 4.184 1.00 2.00 22 VAL B O 1
ATOM 829 N N . ASP B 1 25 ? 32.685 -7.274 2.407 1.00 2.00 23 ASP B N 1
ATOM 830 C CA . ASP B 1 25 ? 33.900 -6.496 2.431 1.00 2.00 23 ASP B CA 1
ATOM 831 C C . ASP B 1 25 ? 33.647 -4.987 2.286 1.00 2.00 23 ASP B C 1
ATOM 832 O O . ASP B 1 25 ? 34.238 -4.176 2.957 1.00 2.00 23 ASP B O 1
ATOM 837 N N . CYS B 1 26 ? 32.780 -4.633 1.350 1.00 2.00 24 CYS B N 1
ATOM 838 C CA . CYS B 1 26 ? 32.313 -3.294 1.213 1.00 3.31 24 CYS B CA 1
ATOM 839 C C . CYS B 1 26 ? 31.534 -2.726 2.448 1.00 4.22 24 CYS B C 1
ATOM 840 O O . CYS B 1 26 ? 31.778 -1.585 2.867 1.00 4.78 24 CYS B O 1
ATOM 843 N N . ALA B 1 27 ? 30.573 -3.469 2.998 1.00 3.89 25 ALA B N 1
ATOM 844 C CA . ALA B 1 27 ? 29.976 -3.110 4.305 1.00 3.33 25 ALA B CA 1
ATOM 845 C C . ALA B 1 27 ? 31.018 -3.000 5.443 1.00 4.42 25 ALA B C 1
ATOM 846 O O . ALA B 1 27 ? 31.014 -2.025 6.211 1.00 5.36 25 ALA B O 1
ATOM 848 N N . THR B 1 28 ? 31.915 -3.985 5.549 1.00 4.30 26 THR B N 1
ATOM 849 C CA . THR B 1 28 ? 33.003 -3.927 6.519 1.00 3.36 26 THR B CA 1
ATOM 850 C C . THR B 1 28 ? 33.781 -2.604 6.437 1.00 4.60 26 THR B C 1
ATOM 851 O O . THR B 1 28 ? 33.969 -1.966 7.523 1.00 5.27 26 THR B O 1
ATOM 855 N N . GLN B 1 29 ? 34.272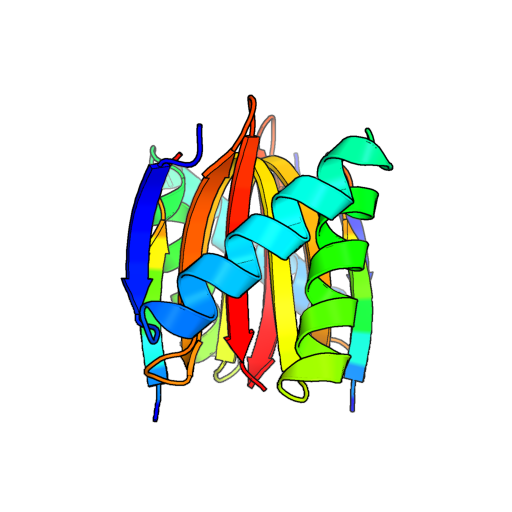 -2.229 5.221 1.00 3.19 27 GLN B N 1
ATOM 856 C CA . GLN B 1 29 ? 34.929 -0.964 4.969 1.00 3.67 27 GLN B CA 1
ATOM 857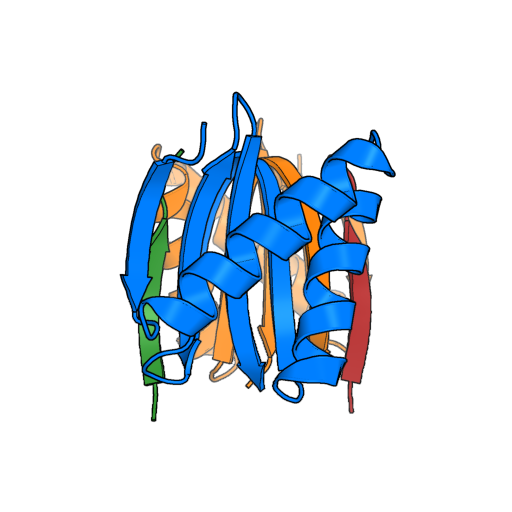 C C . GLN B 1 29 ? 33.975 0.221 5.352 1.00 3.62 27 GLN B C 1
ATOM 858 O O . GLN B 1 29 ? 34.338 1.244 5.950 1.00 2.00 27 GLN B O 1
ATOM 864 N N . ALA B 1 30 ? 32.708 0.083 4.977 1.00 2.54 28 ALA B N 1
ATOM 865 C CA . ALA B 1 30 ? 31.806 1.140 5.244 1.00 2.62 28 ALA B CA 1
ATOM 866 C C . ALA B 1 30 ? 31.756 1.435 6.766 1.00 2.49 28 ALA B C 1
ATOM 867 O O . ALA B 1 30 ? 31.710 2.592 7.165 1.00 2.09 28 ALA B O 1
ATOM 869 N N . LEU B 1 31 ? 31.751 0.385 7.599 1.00 2.00 29 LEU B N 1
ATOM 870 C CA . LEU B 1 31 ? 31.620 0.506 9.063 1.00 2.00 29 LEU B CA 1
ATOM 871 C C . LEU B 1 31 ? 32.922 0.988 9.710 1.00 2.00 29 LEU B C 1
ATOM 872 O O . LEU B 1 31 ? 32.878 1.649 10.739 1.00 2.29 29 LEU B O 1
ATOM 877 N N . GLU B 1 32 ? 34.077 0.699 9.107 1.00 2.00 30 GLU B N 1
ATOM 878 C CA . GLU B 1 32 ? 35.347 1.163 9.637 1.00 2.00 30 GLU B CA 1
ATOM 879 C C . GLU B 1 32 ? 35.400 2.681 9.516 1.00 2.05 30 GLU B C 1
ATOM 880 O O . GLU B 1 32 ? 35.958 3.380 10.336 1.00 2.05 30 GLU B O 1
ATOM 886 N N . LYS B 1 33 ? 34.738 3.239 8.525 1.00 3.57 31 LYS B N 1
ATOM 887 C CA . LYS B 1 33 ? 34.782 4.714 8.374 1.00 3.51 31 LYS B CA 1
ATOM 888 C C . LYS B 1 33 ? 33.434 5.499 8.561 1.00 3.05 31 LYS B C 1
ATOM 889 O O . LYS B 1 33 ? 33.537 6.714 8.657 1.00 2.00 31 LYS B O 1
ATOM 895 N N . TYR B 1 34 ? 32.251 4.828 8.698 1.00 2.55 32 TYR B N 1
ATOM 896 C CA . TYR B 1 34 ? 30.944 5.543 9.021 1.00 2.13 32 TYR B CA 1
ATOM 897 C C . TYR B 1 34 ? 30.130 5.018 10.211 1.00 3.47 32 TYR B C 1
ATOM 898 O O . TYR B 1 34 ? 30.014 3.797 10.447 1.00 4.58 32 TYR B O 1
ATOM 907 N N . ASN B 1 35 ? 29.486 5.965 10.896 1.00 4.57 33 ASN B N 1
ATOM 908 C CA . ASN B 1 35 ? 28.617 5.727 12.015 1.00 6.38 33 ASN B CA 1
ATOM 909 C C . ASN B 1 35 ? 27.148 5.747 11.662 1.00 5.53 33 ASN B C 1
ATOM 910 O O . ASN B 1 35 ? 26.351 4.990 12.185 1.00 6.44 33 ASN B O 1
ATOM 915 N N . ILE B 1 36 ? 26.780 6.794 10.920 1.00 5.02 34 ILE B N 1
ATOM 916 C CA . ILE B 1 36 ? 25.417 7.193 10.530 1.00 3.65 34 ILE B CA 1
ATOM 917 C C . ILE B 1 36 ? 24.901 6.319 9.436 1.00 3.43 34 ILE B C 1
ATOM 918 O O . ILE B 1 36 ? 25.521 6.240 8.378 1.00 2.99 34 ILE B O 1
ATOM 923 N N . GLU B 1 37 ? 23.806 5.602 9.716 1.00 3.80 35 GLU B N 1
ATOM 924 C CA . GLU B 1 37 ? 23.162 4.607 8.847 1.00 2.71 35 GLU B CA 1
ATOM 925 C C . GLU B 1 37 ? 23.040 5.047 7.393 1.00 3.78 35 GLU B C 1
ATOM 926 O O . GLU B 1 37 ? 23.344 4.255 6.521 1.00 6.23 35 GLU B O 1
ATOM 932 N N . PRO B 1 38 ? 22.575 6.289 7.101 1.00 4.39 36 PRO B N 1
ATOM 933 C CA . PRO B 1 38 ? 22.512 6.720 5.669 1.00 2.87 36 PRO B CA 1
ATOM 934 C C . PRO B 1 38 ? 23.904 6.985 4.957 1.00 3.21 36 PRO B C 1
ATOM 935 O O . PRO B 1 38 ? 24.054 6.915 3.692 1.00 2.00 36 PRO B O 1
ATOM 939 N N . ASP B 1 39 ? 24.927 7.303 5.767 1.00 2.96 37 ASP B N 1
ATOM 940 C CA . ASP B 1 39 ? 26.310 7.462 5.246 1.00 2.02 37 ASP B CA 1
ATOM 941 C C . ASP B 1 39 ? 26.889 6.083 4.903 1.00 2.62 37 ASP B C 1
ATOM 942 O O . ASP B 1 39 ? 27.603 5.975 3.918 1.00 3.05 37 ASP B O 1
ATOM 947 N N . ILE B 1 40 ? 26.554 5.052 5.689 1.00 2.89 38 ILE B N 1
ATOM 948 C CA . ILE B 1 40 ? 27.002 3.682 5.475 1.00 3.97 38 ILE B CA 1
ATOM 949 C C . ILE B 1 40 ? 26.414 3.172 4.200 1.00 4.93 38 ILE B C 1
ATOM 950 O O . ILE B 1 40 ? 27.104 2.657 3.339 1.00 6.68 38 ILE B O 1
ATOM 955 N N . ALA B 1 41 ? 25.111 3.370 4.064 1.00 5.35 39 ALA B N 1
ATOM 956 C CA . ALA B 1 41 ? 24.316 2.883 2.932 1.00 3.62 39 ALA B CA 1
ATOM 957 C C . ALA B 1 41 ? 24.821 3.417 1.584 1.00 3.03 39 ALA B C 1
ATOM 958 O O . ALA B 1 41 ? 24.945 2.688 0.620 1.00 3.14 39 ALA B O 1
ATOM 960 N N . ALA B 1 42 ? 25.118 4.700 1.557 1.00 4.74 40 ALA B N 1
ATOM 961 C CA . ALA B 1 42 ? 25.529 5.457 0.377 1.00 4.68 40 ALA B CA 1
ATOM 962 C C . ALA B 1 42 ? 26.909 5.092 -0.068 1.00 5.26 40 ALA B C 1
ATOM 963 O O . ALA B 1 42 ? 27.232 5.019 -1.278 1.00 8.57 40 ALA B O 1
ATOM 965 N N . TYR B 1 43 ? 27.777 4.903 0.905 1.00 4.90 41 TYR B N 1
ATOM 966 C CA . TYR B 1 43 ? 29.137 4.424 0.624 1.00 3.67 41 TYR B CA 1
ATOM 967 C C . TYR B 1 43 ? 29.063 3.125 -0.152 1.00 2.56 41 TYR B C 1
ATOM 968 O O . TYR B 1 43 ? 29.538 3.076 -1.252 1.00 2.89 41 TYR B O 1
ATOM 977 N N . ILE B 1 44 ? 28.435 2.095 0.414 1.00 3.25 42 ILE B N 1
ATOM 978 C CA . ILE B 1 44 ? 28.127 0.789 -0.256 1.00 2.59 42 ILE B CA 1
ATOM 979 C C . ILE B 1 44 ? 27.399 0.836 -1.635 1.00 4.20 42 ILE B C 1
ATOM 980 O O . ILE B 1 44 ? 27.820 0.210 -2.630 1.00 5.22 42 ILE B O 1
ATOM 985 N N . LYS B 1 45 ? 26.260 1.533 -1.679 1.00 4.17 43 LYS B N 1
ATOM 986 C CA . LYS B 1 45 ? 25.525 1.781 -2.909 1.00 3.16 43 LYS B CA 1
ATOM 987 C C . LYS B 1 45 ? 26.423 2.330 -4.050 1.00 4.05 43 LYS B C 1
ATOM 988 O O . LYS B 1 45 ? 26.409 1.812 -5.190 1.00 3.78 43 LYS B O 1
ATOM 994 N N . LYS B 1 46 ? 27.184 3.393 -3.764 1.00 4.08 44 LYS B N 1
ATOM 995 C CA . LYS B 1 46 ? 28.075 3.989 -4.743 1.00 4.12 44 LYS B CA 1
ATOM 996 C C . LYS B 1 46 ? 29.263 3.074 -5.166 1.00 3.26 44 LYS B C 1
ATOM 997 O O . LYS B 1 46 ? 29.761 3.129 -6.308 1.00 3.19 44 LYS B O 1
ATOM 1003 N N . GLU B 1 47 ? 29.716 2.220 -4.264 1.00 2.69 45 GLU B N 1
ATOM 1004 C CA . GLU B 1 47 ? 30.754 1.285 -4.626 1.00 2.88 45 GLU B CA 1
ATOM 1005 C C . GLU B 1 47 ? 30.214 0.260 -5.592 1.00 2.77 45 GLU B C 1
ATOM 1006 O O . GLU B 1 47 ? 30.841 -0.075 -6.600 1.00 2.00 45 GLU B O 1
ATOM 1012 N N . PHE B 1 48 ? 29.016 -0.244 -5.306 1.00 4.40 46 PHE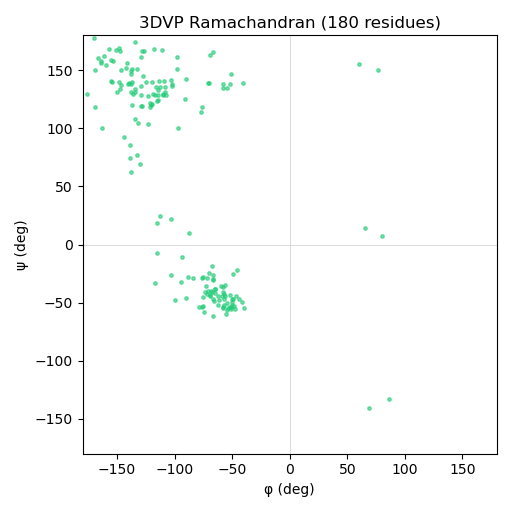 B N 1
ATOM 1013 C CA . PHE B 1 48 ? 28.445 -1.274 -6.221 1.00 3.83 46 PHE B CA 1
ATOM 1014 C C . PHE B 1 48 ? 28.079 -0.681 -7.590 1.00 3.57 46 PHE B C 1
ATOM 1015 O O . PHE B 1 48 ? 28.380 -1.291 -8.610 1.00 3.76 46 PHE B O 1
ATOM 1023 N N . ASP B 1 49 ? 27.527 0.502 -7.653 1.00 3.37 47 ASP B N 1
ATOM 1024 C CA . ASP B 1 49 ? 27.445 1.212 -8.906 1.00 4.09 47 ASP B CA 1
ATOM 1025 C C . ASP B 1 49 ? 28.661 1.330 -9.683 1.00 3.82 47 ASP B C 1
ATOM 1026 O O . ASP B 1 49 ? 28.605 1.092 -10.815 1.00 4.04 47 ASP B O 1
ATOM 1031 N N . LYS B 1 50 ? 29.743 1.748 -9.053 1.00 5.34 48 LYS B N 1
ATOM 1032 C CA . LYS B 1 50 ? 31.119 1.671 -9.607 1.00 6.39 48 LYS B CA 1
ATOM 1033 C C . LYS B 1 50 ? 31.568 0.289 -10.078 1.00 5.84 48 LYS B C 1
ATOM 1034 O O . LYS B 1 50 ? 31.985 0.142 -11.163 1.00 5.89 48 LYS B O 1
ATOM 1040 N N . LYS B 1 51 ? 31.494 -0.707 -9.218 1.00 6.16 49 LYS B N 1
ATOM 1041 C CA . LYS B 1 51 ? 32.031 -2.016 -9.468 1.00 7.10 49 LYS B CA 1
ATOM 1042 C C . LYS B 1 51 ? 31.147 -2.759 -10.434 1.00 7.23 49 LYS B C 1
ATOM 1043 O O . LYS B 1 51 ? 31.655 -3.268 -11.449 1.00 8.18 49 LYS B O 1
ATOM 1049 N N . TYR B 1 52 ? 29.845 -2.832 -10.132 1.00 6.46 50 TYR B N 1
ATOM 1050 C CA . TYR B 1 52 ? 28.891 -3.642 -10.899 1.00 6.47 50 TYR B CA 1
ATOM 1051 C C . TYR B 1 52 ? 27.822 -2.812 -11.695 1.00 6.08 50 TYR B C 1
ATOM 1052 O O . TYR B 1 52 ? 26.750 -3.290 -12.071 1.00 3.87 50 TYR B O 1
ATOM 1061 N N . ASN B 1 53 ? 28.141 -1.571 -12.017 1.00 6.47 51 ASN B N 1
ATOM 1062 C CA . ASN B 1 53 ? 27.144 -0.739 -12.714 1.00 5.73 51 ASN B CA 1
ATOM 1063 C C . ASN B 1 53 ? 25.835 -0.505 -11.950 1.00 6.07 51 ASN B C 1
ATOM 1064 O O . ASN B 1 53 ? 25.405 -1.338 -11.075 1.00 6.27 51 ASN B O 1
ATOM 1069 N N . PRO B 1 54 ? 25.181 0.620 -12.302 1.00 4.39 52 PRO B N 1
ATOM 1070 C CA . PRO B 1 54 ? 23.961 1.057 -11.717 1.00 2.95 52 PRO B CA 1
ATOM 1071 C C . PRO B 1 54 ? 22.875 0.099 -12.154 1.00 3.05 52 PRO B C 1
ATOM 1072 O O . PRO B 1 54 ? 23.068 -0.590 -13.130 1.00 3.13 52 PRO B O 1
ATOM 1076 N N . THR B 1 55 ? 21.717 0.074 -11.479 1.00 2.53 53 THR B N 1
ATOM 1077 C CA . THR B 1 55 ? 21.474 0.950 -10.343 1.00 2.29 53 THR B CA 1
ATOM 1078 C C . THR B 1 55 ? 21.164 0.179 -9.065 1.00 2.80 53 THR B C 1
ATOM 1079 O O . THR B 1 55 ? 20.221 -0.654 -8.992 1.00 2.46 53 THR B O 1
ATOM 1083 N N . TRP B 1 56 ? 21.990 0.440 -8.059 1.00 2.87 54 TRP B N 1
ATOM 1084 C CA . TRP B 1 56 ? 21.803 -0.199 -6.722 1.00 2.51 54 TRP B CA 1
ATOM 1085 C C . TRP B 1 56 ? 21.066 0.680 -5.654 1.00 2.20 54 TRP B C 1
ATOM 1086 O O . TRP B 1 56 ? 20.962 1.940 -5.753 1.00 2.00 54 TRP B O 1
ATOM 1097 N N . HIS B 1 57 ? 20.564 -0.011 -4.637 1.00 2.43 55 HIS B N 1
ATOM 1098 C CA . HIS B 1 57 ? 19.893 0.601 -3.486 1.00 2.41 55 HIS B CA 1
ATOM 1099 C C . HIS B 1 57 ? 20.357 -0.144 -2.269 1.00 2.49 55 HIS B C 1
ATOM 1100 O O . HIS B 1 57 ? 20.502 -1.405 -2.293 1.00 2.40 55 HIS B O 1
ATOM 1107 N N . CYS B 1 58 ? 20.607 0.627 -1.212 1.00 2.28 56 CYS B N 1
ATOM 1108 C CA . CYS B 1 58 ? 21.061 0.040 0.023 1.00 2.00 56 CYS B CA 1
ATOM 1109 C C . CYS B 1 58 ? 20.366 0.610 1.240 1.00 2.39 56 CYS B C 1
ATOM 1110 O O . CYS B 1 58 ? 20.295 1.835 1.407 1.00 2.00 56 CYS B O 1
ATOM 1113 N N . ILE B 1 59 ? 19.851 -0.294 2.092 1.00 2.09 57 ILE B N 1
ATOM 1114 C CA . ILE B 1 59 ? 19.271 0.124 3.387 1.00 2.37 57 ILE B CA 1
ATOM 1115 C C . ILE B 1 59 ? 20.157 -0.327 4.585 1.00 2.00 57 ILE B C 1
ATOM 1116 O O . ILE B 1 59 ? 20.460 -1.490 4.690 1.00 2.16 57 ILE B O 1
ATOM 1121 N N . VAL B 1 60 ? 20.497 0.577 5.489 1.00 2.00 58 VAL B N 1
ATOM 1122 C CA . VAL B 1 60 ? 21.252 0.224 6.696 1.00 2.00 58 VAL B CA 1
ATOM 1123 C C . VAL B 1 60 ? 20.447 0.557 7.956 1.00 2.00 58 VAL B C 1
ATOM 1124 O O . VAL B 1 60 ? 20.025 1.649 8.167 1.00 2.88 58 VAL B O 1
ATOM 1128 N N . GLY B 1 61 ? 20.170 -0.424 8.775 1.00 3.42 59 GLY B N 1
ATOM 1129 C CA . GLY B 1 61 ? 19.164 -0.241 9.840 1.00 3.05 59 GLY B CA 1
ATOM 1130 C C . GLY B 1 61 ? 19.241 -1.307 10.899 1.00 2.44 59 GLY B C 1
ATOM 1131 O O . GLY B 1 61 ? 19.816 -2.324 10.674 1.00 2.00 59 GLY B O 1
ATOM 1132 N N . ARG B 1 62 ? 18.718 -0.985 12.082 1.00 3.63 60 ARG B N 1
ATOM 1133 C CA . ARG B 1 62 ? 18.702 -1.862 13.248 1.00 4.38 60 ARG B CA 1
ATOM 1134 C C . ARG B 1 62 ? 17.308 -2.420 13.376 1.00 3.97 60 ARG B C 1
ATOM 1135 O O . ARG B 1 62 ? 17.110 -3.482 13.967 1.00 4.19 60 ARG B O 1
ATOM 1143 N N . ASN B 1 63 ? 16.341 -1.676 12.862 1.00 3.01 61 ASN B N 1
ATOM 1144 C CA . ASN B 1 63 ? 14.996 -2.221 12.803 1.00 3.22 61 ASN B CA 1
ATOM 1145 C C . ASN B 1 63 ? 14.140 -1.831 11.565 1.00 2.58 61 ASN B C 1
ATOM 1146 O O . ASN B 1 63 ? 13.367 -0.836 11.596 1.00 2.00 61 ASN B O 1
ATOM 1151 N N . PHE B 1 64 ? 14.196 -2.677 10.540 1.00 2.00 62 PHE B N 1
ATOM 1152 C CA . PHE B 1 64 ? 13.301 -2.438 9.419 1.00 2.10 62 PHE B CA 1
ATOM 1153 C C . PHE B 1 64 ? 12.836 -3.748 8.710 1.00 2.37 62 PHE B C 1
ATOM 1154 O O . PHE B 1 64 ? 13.317 -4.876 8.949 1.00 2.41 62 PHE B O 1
ATOM 1162 N N . GLY B 1 65 ? 11.831 -3.575 7.887 1.00 2.00 63 GLY B N 1
ATOM 1163 C CA . GLY B 1 65 ? 11.512 -4.578 6.915 1.00 2.19 63 GLY B CA 1
ATOM 1164 C C . GLY B 1 65 ? 11.264 -3.952 5.558 1.00 2.00 63 GLY B C 1
ATOM 1165 O O . GLY B 1 65 ? 11.178 -2.749 5.428 1.00 2.00 63 GLY B O 1
ATOM 1166 N N . SER B 1 66 ? 11.084 -4.805 4.568 1.00 2.00 64 SER B N 1
ATOM 1167 C CA . SER B 1 66 ? 10.950 -4.319 3.214 1.00 3.02 64 SER B CA 1
ATOM 1168 C C . SER B 1 66 ? 10.355 -5.365 2.247 1.00 3.04 64 SER B C 1
ATOM 1169 O O . SER B 1 66 ? 10.387 -6.592 2.445 1.00 2.29 64 SER B O 1
ATOM 1172 N N . TYR B 1 67 ? 9.774 -4.808 1.197 1.00 3.80 65 TYR B N 1
ATOM 1173 C CA . TYR B 1 67 ? 9.351 -5.585 0.037 1.00 2.93 65 TYR B CA 1
ATOM 1174 C C . TYR B 1 67 ? 9.844 -4.911 -1.259 1.00 2.19 65 TYR B C 1
ATOM 1175 O O . TYR B 1 67 ? 9.346 -3.840 -1.631 1.00 2.00 65 TYR B O 1
ATOM 1184 N N . VAL B 1 68 ? 10.885 -5.495 -1.866 1.00 2.05 66 VAL B N 1
ATOM 1185 C CA . VAL B 1 68 ? 11.466 -4.873 -3.077 1.00 2.72 66 VAL B CA 1
ATOM 1186 C C . VAL B 1 68 ? 11.547 -5.850 -4.248 1.00 2.21 66 VAL B C 1
ATOM 1187 O O . VAL B 1 68 ? 11.332 -7.081 -4.053 1.00 2.90 66 VAL B O 1
ATOM 1191 N N . THR B 1 69 ? 11.800 -5.284 -5.426 1.00 2.00 67 THR B N 1
ATOM 1192 C CA . THR B 1 69 ? 12.012 -6.012 -6.660 1.00 2.00 67 THR B CA 1
ATOM 1193 C C . THR B 1 69 ? 13.478 -5.857 -7.134 1.00 2.39 67 THR B C 1
ATOM 1194 O O . THR B 1 69 ? 14.089 -4.763 -7.123 1.00 3.49 67 THR B O 1
ATOM 1198 N N . HIS B 1 70 ? 14.087 -6.929 -7.558 1.00 2.00 68 HIS B N 1
ATOM 1199 C CA . HIS B 1 70 ? 15.446 -6.764 -7.878 1.00 2.34 68 HIS B CA 1
ATOM 1200 C C . HIS B 1 70 ? 15.745 -7.598 -9.114 1.00 2.89 68 HIS B C 1
ATOM 1201 O O . HIS B 1 70 ? 15.085 -8.620 -9.391 1.00 2.28 68 HIS B O 1
ATOM 1208 N N . GLU B 1 71 ? 16.786 -7.195 -9.827 1.00 3.56 69 GLU B N 1
ATOM 1209 C CA . GLU B 1 71 ? 17.275 -7.997 -10.898 1.00 5.28 69 GLU B CA 1
ATOM 1210 C C . GLU B 1 71 ? 17.634 -9.324 -10.345 1.00 5.65 69 GLU B C 1
ATOM 1211 O O . GLU B 1 71 ? 18.164 -9.401 -9.216 1.00 6.23 69 GLU B O 1
ATOM 1217 N N . THR B 1 72 ? 17.287 -10.382 -11.068 1.00 6.37 70 THR B N 1
ATOM 1218 C CA . THR B 1 72 ? 17.673 -11.749 -10.670 1.00 7.04 70 THR B CA 1
ATOM 1219 C C . THR B 1 72 ? 19.169 -11.748 -10.404 1.00 5.48 70 THR B C 1
ATOM 1220 O O . THR B 1 72 ? 19.865 -10.985 -11.048 1.00 5.92 70 THR B O 1
ATOM 1224 N N . ARG B 1 73 ? 19.648 -12.554 -9.445 1.00 4.98 71 ARG B N 1
ATOM 1225 C CA . ARG B 1 73 ? 21.096 -12.742 -9.109 1.00 4.05 71 ARG B CA 1
ATOM 1226 C C . ARG B 1 73 ? 21.776 -11.433 -8.533 1.00 4.79 71 ARG B C 1
ATOM 1227 O O . ARG B 1 73 ? 22.996 -11.321 -8.427 1.00 4.11 71 ARG B O 1
ATOM 1235 N N . HIS B 1 74 ? 20.978 -10.444 -8.139 1.00 5.65 72 HIS B N 1
ATOM 1236 C CA . HIS B 1 74 ? 21.558 -9.226 -7.582 1.00 5.76 72 HIS B CA 1
ATOM 1237 C C . HIS B 1 74 ? 20.807 -8.695 -6.342 1.00 6.43 72 HIS B C 1
ATOM 1238 O O . HIS B 1 74 ? 20.285 -7.537 -6.319 1.00 6.94 72 HIS B O 1
ATOM 1245 N N . PHE B 1 75 ? 20.792 -9.501 -5.285 1.00 5.94 73 PHE B N 1
ATOM 1246 C CA . PHE B 1 75 ? 20.185 -9.059 -4.052 1.00 5.37 73 PHE B CA 1
ATOM 1247 C C . PHE B 1 75 ? 20.768 -9.777 -2.932 1.00 5.69 73 PHE B C 1
ATOM 1248 O O . PHE B 1 75 ? 20.987 -10.998 -3.041 1.00 6.50 73 PHE B O 1
ATOM 1256 N N . ILE B 1 76 ? 20.991 -9.057 -1.834 1.00 4.61 74 ILE B N 1
ATOM 1257 C CA . ILE B 1 76 ? 21.540 -9.644 -0.632 1.00 5.16 74 ILE B CA 1
ATOM 1258 C C . ILE B 1 76 ? 20.974 -8.886 0.581 1.00 5.81 74 ILE B C 1
ATOM 1259 O O . ILE B 1 76 ? 20.820 -7.640 0.544 1.00 7.17 74 ILE B O 1
ATOM 1264 N N . TYR B 1 77 ? 20.652 -9.634 1.631 1.00 5.41 75 TYR B N 1
ATOM 1265 C CA . TYR B 1 77 ? 20.327 -9.054 2.927 1.00 4.42 75 TYR B CA 1
ATOM 1266 C C . TYR B 1 77 ? 21.036 -9.807 4.047 1.00 4.19 75 TYR B C 1
ATOM 1267 O O . TYR B 1 77 ? 20.997 -11.036 4.109 1.00 4.05 75 TYR B O 1
ATOM 1276 N N . PHE B 1 78 ? 21.683 -9.056 4.931 1.00 4.19 76 PHE B N 1
ATOM 1277 C CA . PHE B 1 78 ? 22.624 -9.628 5.919 1.00 2.51 76 PHE B CA 1
ATOM 1278 C C . PHE B 1 78 ? 22.806 -8.724 7.136 1.00 2.13 76 PHE B C 1
ATOM 1279 O O . PHE B 1 78 ? 22.419 -7.559 7.094 1.00 2.11 76 PHE B O 1
ATOM 1287 N N . TYR B 1 79 ? 23.435 -9.250 8.179 1.00 2.00 77 TYR B N 1
ATOM 1288 C CA . TYR B 1 79 ? 23.712 -8.501 9.399 1.00 3.74 77 TYR B CA 1
ATOM 1289 C C . TYR B 1 79 ? 25.147 -8.405 9.527 1.00 2.45 77 TYR B C 1
ATOM 1290 O O . TYR B 1 79 ? 25.811 -9.419 9.355 1.00 2.65 77 TYR B O 1
ATOM 1299 N N . LEU B 1 80 ? 25.643 -7.231 9.862 1.00 3.72 78 LEU B N 1
ATOM 1300 C CA . LEU B 1 80 ? 27.053 -7.018 10.151 1.00 4.13 78 LEU B CA 1
ATOM 1301 C C . LEU B 1 80 ? 27.161 -6.091 11.394 1.00 5.22 78 LEU B C 1
ATOM 1302 O O . LEU B 1 80 ? 26.537 -5.053 11.545 1.00 5.92 78 LEU B O 1
ATOM 1307 N N . GLY B 1 81 ? 27.937 -6.429 12.360 1.00 7.41 79 GLY B N 1
ATOM 1308 C CA . GLY B 1 81 ? 27.929 -5.476 13.460 1.00 8.73 79 GLY B CA 1
ATOM 1309 C C . GLY B 1 81 ? 26.552 -5.571 14.108 1.00 8.99 79 GLY B C 1
ATOM 1310 O O . GLY B 1 81 ? 26.004 -6.685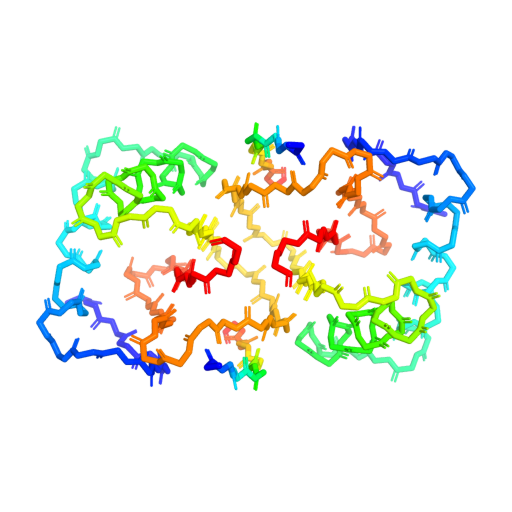 14.292 1.00 10.60 79 GLY B O 1
ATOM 1311 N N . GLN B 1 82 ? 26.021 -4.416 14.488 1.00 7.91 80 GLN B N 1
ATOM 1312 C CA . GLN B 1 82 ? 24.702 -4.317 15.083 1.00 7.00 80 GLN B CA 1
ATOM 1313 C C . GLN B 1 82 ? 23.678 -3.807 14.077 1.00 5.77 80 GLN B C 1
ATOM 1314 O O . GLN B 1 82 ? 22.644 -3.376 14.460 1.00 4.85 80 GLN B O 1
ATOM 1320 N N . VAL B 1 83 ? 23.954 -3.953 12.793 1.00 4.70 81 VAL B N 1
ATOM 1321 C CA . VAL B 1 83 ? 23.032 -3.538 11.776 1.00 4.52 81 VAL B CA 1
ATOM 1322 C C . VAL B 1 83 ? 22.745 -4.642 10.726 1.00 3.49 81 VAL B C 1
ATOM 1323 O O . VAL B 1 83 ? 23.486 -5.659 10.633 1.00 2.00 81 VAL B O 1
ATOM 1327 N N . ALA B 1 84 ? 21.620 -4.424 10.027 1.00 2.64 82 ALA B N 1
ATOM 1328 C CA . ALA B 1 84 ? 21.123 -5.217 8.921 1.00 2.84 82 ALA B CA 1
ATOM 1329 C C . ALA B 1 84 ? 21.303 -4.402 7.628 1.00 3.38 82 ALA B C 1
ATOM 1330 O O . ALA B 1 84 ? 21.005 -3.181 7.553 1.00 3.16 82 ALA B O 1
ATOM 1332 N N . ILE B 1 85 ? 21.878 -5.059 6.626 1.00 4.38 83 ILE B N 1
ATOM 1333 C CA . ILE B 1 85 ? 22.125 -4.406 5.345 1.00 4.78 83 ILE B CA 1
ATOM 1334 C C . ILE B 1 85 ? 21.280 -5.038 4.194 1.00 5.37 83 ILE B C 1
ATOM 1335 O O . ILE B 1 85 ? 21.220 -6.289 4.027 1.00 5.73 83 ILE B O 1
ATOM 1340 N N . LEU B 1 86 ? 20.658 -4.182 3.407 1.00 3.57 84 LEU B N 1
ATOM 1341 C CA . LEU B 1 86 ? 19.977 -4.664 2.230 1.00 3.90 84 LEU B CA 1
ATOM 1342 C C . LEU B 1 86 ? 20.561 -4.011 1.010 1.00 3.44 84 LEU B C 1
ATOM 1343 O O . LEU B 1 86 ? 20.595 -2.800 0.888 1.00 3.19 84 LEU B O 1
ATOM 1348 N N . LEU B 1 87 ? 21.092 -4.821 0.104 1.00 3.10 85 LEU B N 1
ATOM 1349 C CA . LEU B 1 87 ? 21.759 -4.274 -1.049 1.00 2.00 85 LEU B CA 1
ATOM 1350 C C . LEU B 1 87 ? 21.132 -4.992 -2.234 1.00 2.00 85 LEU B C 1
ATOM 1351 O O . LEU B 1 87 ? 20.995 -6.171 -2.241 1.00 2.00 85 LEU B O 1
ATOM 1356 N N . PHE B 1 88 ? 20.673 -4.257 -3.215 1.00 2.57 86 PHE B N 1
ATOM 1357 C CA . PHE B 1 88 ? 20.038 -4.892 -4.359 1.00 3.09 86 PHE B CA 1
ATOM 1358 C C . PHE B 1 88 ? 19.995 -3.947 -5.545 1.00 4.08 86 PHE B C 1
ATOM 1359 O O . PHE B 1 88 ? 20.191 -2.762 -5.445 1.00 3.13 86 PHE B O 1
ATOM 1367 N N . LYS B 1 89 ? 19.791 -4.515 -6.728 1.00 6.05 87 LYS B N 1
ATOM 1368 C CA . LYS B 1 89 ? 19.907 -3.726 -7.910 1.00 6.01 87 LYS B CA 1
ATOM 1369 C C . LYS B 1 89 ? 18.591 -3.801 -8.543 1.00 6.48 87 LYS B C 1
ATOM 1370 O O . LYS B 1 89 ? 17.997 -4.853 -8.525 1.00 5.95 87 LYS B O 1
ATOM 1376 N N . SER B 1 90 ? 18.148 -2.664 -9.084 1.00 6.99 88 SER B N 1
ATOM 1377 C CA . SER B 1 90 ? 16.862 -2.459 -9.722 1.00 7.29 88 SER B CA 1
ATOM 1378 C C . SER B 1 90 ? 16.818 -1.132 -10.451 1.00 8.02 88 SER B C 1
ATOM 1379 O O . SER B 1 90 ? 16.920 -0.075 -9.796 1.00 8.34 88 SER B O 1
ATOM 1382 N N . GLY B 1 91 ? 16.623 -1.162 -11.765 1.00 7.83 89 GLY B N 1
ATOM 1383 C CA . GLY B 1 91 ? 16.842 0.009 -12.600 1.00 10.14 89 GLY B CA 1
ATOM 1384 C C . GLY B 1 91 ? 18.334 0.159 -12.908 1.00 11.99 89 GLY B C 1
ATOM 1385 O O . GLY B 1 91 ? 18.655 1.187 -13.547 1.00 11.87 89 GLY B O 1
ATOM 1387 N N . PRO C 2 2 ? 15.603 9.953 -16.389 1.00 5.58 213 PRO C N 1
ATOM 1388 C CA . PRO C 2 2 ? 14.720 10.589 -15.405 1.00 6.15 213 PRO C CA 1
ATOM 1389 C C . PRO C 2 2 ? 14.974 10.085 -13.982 1.00 5.52 213 PRO C C 1
ATOM 1390 O O . PRO C 2 2 ? 14.124 9.345 -13.494 1.00 6.65 213 PRO C O 1
ATOM 1392 N N . THR C 2 3 ? 16.081 10.496 -13.315 1.00 4.57 214 THR C N 1
ATOM 1393 C CA . THR C 2 3 ? 16.566 9.884 -12.029 1.00 4.39 214 THR C CA 1
ATOM 1394 C C . THR C 2 3 ? 17.245 10.789 -11.019 1.00 4.35 214 THR C C 1
ATOM 1395 O O . THR C 2 3 ? 17.908 11.739 -11.446 1.00 3.42 214 THR C O 1
ATOM 1399 N N . ARG C 2 4 ? 17.111 10.452 -9.708 1.00 4.29 215 ARG C N 1
ATOM 1400 C CA . ARG C 2 4 ? 17.715 11.166 -8.564 1.00 4.40 215 ARG C CA 1
ATOM 1401 C C . ARG C 2 4 ? 18.291 10.246 -7.481 1.00 4.28 215 ARG C C 1
ATOM 1402 O O . ARG C 2 4 ? 17.750 9.187 -7.249 1.00 5.64 215 ARG C O 1
ATOM 1410 N N . ASP C 2 5 ? 19.344 10.674 -6.782 1.00 4.07 216 ASP C N 1
ATOM 1411 C CA . ASP C 2 5 ? 19.922 9.918 -5.688 1.00 3.83 216 ASP C CA 1
ATOM 1412 C C . ASP C 2 5 ? 19.564 10.603 -4.442 1.00 4.10 216 ASP C C 1
ATOM 1413 O O . ASP C 2 5 ? 19.880 11.818 -4.284 1.00 5.72 216 ASP C O 1
ATOM 1418 N N . VAL C 2 6 ? 19.006 9.859 -3.498 1.00 2.29 217 VAL C N 1
ATOM 1419 C CA . VAL C 2 6 ? 18.615 10.529 -2.237 1.00 2.59 217 VAL C CA 1
ATOM 1420 C C . VAL C 2 6 ? 18.951 9.602 -1.071 1.00 2.58 217 VAL C C 1
ATOM 1421 O O . VAL C 2 6 ? 18.794 8.399 -1.225 1.00 2.57 217 VAL C O 1
ATOM 1425 N N . ALA C 2 7 ? 19.501 10.171 0.017 1.00 2.93 218 ALA C N 1
ATOM 1426 C CA . ALA C 2 7 ? 19.522 9.538 1.364 1.00 4.60 218 ALA C CA 1
ATOM 1427 C C . ALA C 2 7 ? 18.304 9.865 2.262 1.00 4.60 218 ALA C C 1
ATOM 1428 O O . ALA C 2 7 ? 17.780 10.997 2.269 1.00 4.71 218 ALA C O 1
ATOM 1430 N N . THR C 2 8 ? 17.872 8.853 3.019 1.00 5.45 219 THR C N 1
ATOM 1431 C CA . THR C 2 8 ? 16.905 9.004 4.143 1.00 3.72 219 THR C CA 1
ATOM 1432 C C . THR C 2 8 ? 17.606 8.691 5.439 1.00 2.48 219 THR C C 1
ATOM 1433 O O . THR C 2 8 ? 18.404 7.788 5.524 1.00 2.00 219 THR C O 1
ATOM 1437 N N . SER C 2 9 ? 17.273 9.464 6.446 1.00 3.82 220 SER C N 1
ATOM 1438 C CA . SER C 2 9 ? 17.665 9.307 7.888 1.00 2.80 220 SER C CA 1
ATOM 1439 C C . SER C 2 9 ? 16.564 8.876 8.868 1.00 2.00 220 SER C C 1
ATOM 1440 O O . SER C 2 9 ? 15.440 9.360 8.777 1.00 3.20 220 SER C O 1
ATOM 1443 N N . PRO C 2 10 ? 16.876 8.004 9.832 1.00 2.00 221 PRO C N 1
ATOM 1444 C CA . PRO C 2 10 ? 15.779 7.703 10.832 1.00 2.10 221 PRO C CA 1
ATOM 1445 C C . PRO C 2 10 ? 15.231 8.936 11.524 1.00 3.28 221 PRO C C 1
ATOM 1446 O O . PRO C 2 10 ? 15.970 9.928 11.701 1.00 4.71 221 PRO C O 1
ATOM 1451 N N . PRO D 2 2 ? 13.841 -10.340 -16.155 1.00 10.04 213 PRO D N 1
ATOM 1452 C CA . PRO D 2 2 ? 14.864 -10.768 -15.196 1.00 9.59 213 PRO D CA 1
ATOM 1453 C C . PRO D 2 2 ? 14.724 -10.135 -13.824 1.00 8.54 213 PRO D C 1
ATOM 1454 O O . PRO D 2 2 ? 15.673 -9.456 -13.410 1.00 9.32 213 PRO D O 1
ATOM 1458 N N . THR D 2 3 ? 13.626 -10.443 -13.114 1.00 6.61 214 THR D N 1
ATOM 1459 C CA . THR D 2 3 ? 13.229 -9.783 -11.852 1.00 5.66 214 THR D CA 1
ATOM 1460 C C . THR D 2 3 ? 12.757 -10.744 -10.803 1.00 4.90 214 THR D C 1
ATOM 1461 O O . THR D 2 3 ? 12.254 -11.807 -11.161 1.00 4.68 214 THR D O 1
ATOM 1465 N N . ARG D 2 4 ? 12.948 -10.395 -9.521 1.00 4.16 215 ARG D N 1
ATOM 1466 C CA . ARG D 2 4 ? 12.382 -11.151 -8.400 1.00 3.89 215 ARG D CA 1
ATOM 1467 C C . ARG D 2 4 ? 11.826 -10.190 -7.336 1.00 3.77 215 ARG D C 1
ATOM 1468 O O . ARG D 2 4 ? 12.410 -9.164 -7.056 1.00 4.30 215 ARG D O 1
ATOM 1476 N N . ASP D 2 5 ? 10.666 -10.508 -6.789 1.00 4.56 216 ASP D N 1
ATOM 1477 C CA . ASP D 2 5 ? 10.093 -9.869 -5.613 1.00 4.79 216 ASP D CA 1
ATOM 1478 C C . ASP D 2 5 ? 10.508 -10.600 -4.364 1.00 5.10 216 ASP D C 1
ATOM 1479 O O . ASP D 2 5 ? 10.197 -11.790 -4.217 1.00 6.15 216 ASP D O 1
ATOM 1484 N N . VAL D 2 6 ? 11.099 -9.870 -3.423 1.00 3.90 217 VAL D N 1
ATOM 1485 C CA . VAL D 2 6 ? 11.512 -10.468 -2.154 1.00 2.00 217 VAL D CA 1
ATOM 1486 C C . VAL D 2 6 ? 11.169 -9.547 -0.927 1.00 2.00 217 VAL D C 1
ATOM 1487 O O . VAL D 2 6 ? 11.232 -8.324 -1.001 1.00 2.00 217 VAL D O 1
ATOM 1491 N N . ALA D 2 7 ? 10.718 -10.158 0.157 1.00 2.00 218 ALA D N 1
ATOM 1492 C CA . ALA D 2 7 ? 10.580 -9.508 1.456 1.00 2.22 218 ALA D CA 1
ATOM 1493 C C . ALA D 2 7 ? 11.749 -9.778 2.382 1.00 2.60 218 ALA D C 1
ATOM 1494 O O . ALA D 2 7 ? 12.429 -10.850 2.335 1.00 2.57 218 ALA D O 1
ATOM 1496 N N . THR D 2 8 ? 11.973 -8.803 3.259 1.00 3.01 219 THR D N 1
ATOM 1497 C CA . THR D 2 8 ? 12.997 -8.957 4.289 1.00 2.31 219 THR D CA 1
ATOM 1498 C C . THR D 2 8 ? 12.347 -8.621 5.556 1.00 2.00 219 THR D C 1
ATOM 1499 O O . THR D 2 8 ? 11.648 -7.636 5.635 1.00 2.00 219 THR D O 1
ATOM 1503 N N . SER D 2 9 ? 12.626 -9.448 6.550 1.00 2.53 220 SER D N 1
ATOM 1504 C CA . SER D 2 9 ? 12.227 -9.248 7.974 1.00 3.66 220 SER D CA 1
ATOM 1505 C C . SER D 2 9 ? 13.340 -8.768 8.879 1.00 3.77 220 SER D C 1
ATOM 1506 O O . SER D 2 9 ? 14.446 -9.237 8.734 1.00 4.02 220 SER D O 1
ATOM 1509 N N . PRO D 2 10 ? 13.053 -7.853 9.843 1.00 4.53 221 PRO D N 1
ATOM 1510 C CA . PRO D 2 10 ? 14.150 -7.435 10.766 1.00 5.67 221 PRO D CA 1
ATOM 1511 C C . PRO D 2 10 ? 14.767 -8.551 11.557 1.00 6.53 221 PRO D C 1
ATOM 1512 O O . PRO D 2 10 ? 14.255 -9.678 11.724 1.00 6.92 221 PRO D O 1
#

Secondary structure (DSSP, 8-state):
-EEEEEEES-HHHHHHHHHHHHHHHHH--SHHHHHHHHHHHHHHHH-S-EEEEEEEEEEEEEEEETT-EEEEEESS-EEEEEE--/--EEEEEEE-HHHHHHHHHHHHHHHHH--SHHHHHHHHHHHHHHHH-S-EEEEEEEEEEEEEEEETTEEEEEEETTEEEEEEE--/-EEEEEE--/-EEEEEE--

B-factor: mean 5.32, std 4.49, range [2.0, 31.9]

Sequence (188 aa):
KAVIKNADMSEEMQQDAVDCATQALEKYNIEPDIAAYIKKEFDKKYNPTWHCIVGRNFGSYVTHETRHFIYFYLGQVAILLFKSGKAVIKNADMSEE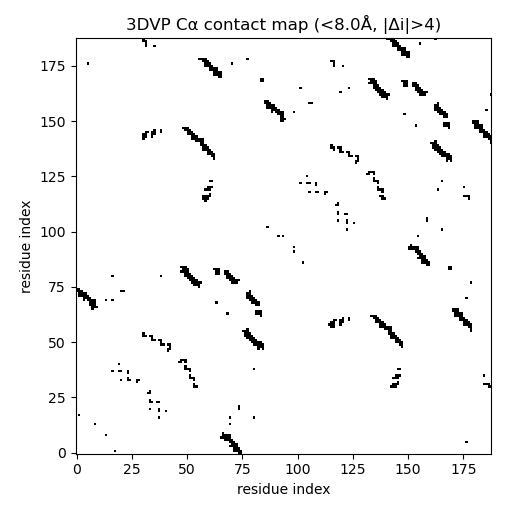MQQDAVDCATQALEKYNIEPDIAAYIKKEFDKKYNPTWHCIVGRNFGSYVTHETRHFIYFYLGQVAILLFKSGPTRDVATSPPTRDVATSP

GO terms:
  GO:0051959 dynein light intermediate chain binding (F, IDA)
  GO:0005198 structural molecule activity (F, IDA)
  GO:0005634 nucleus (C, IDA)
  GO:0005814 centriole (C, IDA)
  GO:0005829 cytosol (C, IDA)
  GO:0042803 protein homodimerization activity (F, IDA)
  GO:0005868 cytoplasmic dynein complex (C, IDA)
  GO:0030286 dynein complex (C, IDA)
  GO:0034454 microtubule anchoring at centrosome (P, IMP)
  GO:1904801 positive regulation of neuron remodeling (P, IMP)
  GO:0141006 transposable element silencing by piRNA-mediated heterochromatin formation (P, IMP)
  GO:0051017 actin filament bundle assembly (P, IMP)
  GO:0007283 spermatogenesis (P, IMP)
  GO:0007290 spermatid nucleus elongation (P, IMP)
  GO:0007291 sperm individualization (P, IMP)
  GO:0000132 establishment of mitotic spindle orientation (P, IMP)
  GO:0007476 imaginal disc-derived wing morphogenesis (P, IMP)
  GO:0008407 chaeta morphogenesis (P, IMP)
  GO:0045505 dynein intermediate chain binding (F, IPI)
  GO:0090571 RNA polymerase II transcription repressor complex (C, IPI)

Nearest PDB structures (foldseek):
  3dvp-assembly1_B  TM=1.012E+00  e=4.188E-17  Drosophila melanogaster
  2pg1-assembly3_C  TM=1.004E+00  e=4.174E-16  Drosophila melanogaster
  7y8w-assembly1_B  TM=1.002E+00  e=9.574E-16  Caenorhabditis elegans
  2xqq-assembly2_B  TM=1.001E+00  e=1.813E-15  Homo sapiens
  3rjs-assembly1_A-2  TM=9.769E-01  e=1.807E-14  Toxoplasma gondii

Radius of gyration: 15.07 Å; Cα contacts (8 Å, |Δi|>4): 435; chains: 4; bounding box: 40×32×31 Å

Foldseek 3Di:
DKFWPDFQAPPVVVVVLVVLLVVLVVPDDDFVSSFVSSQVVCCVVPNDDKGKGKDQDDDDDDDADGRFWTWMDDDSMIMTMGHDD/DKDWDDAFAPPVVVVVLVVLLVVLVVPDDDQVSSFVSSQVVCCVPVNDDKGKGKALDDDDDDDADGRFWTWIDDDNIIMTMGHDD/DDDDDDDDD/DDDDDDDDD

CATH classification: 3.30.740.10